Protein AF-A0A6F9ABJ6-F1 (afdb_monomer)

Radius of gyration: 53.04 Å; Cα contacts (8 Å, |Δi|>4): 14; chains: 1; bounding box: 105×56×130 Å

Structure (mmCIF, N/CA/C/O backbone):
data_AF-A0A6F9ABJ6-F1
#
_entry.id   AF-A0A6F9ABJ6-F1
#
loop_
_atom_site.group_PDB
_atom_site.id
_atom_site.type_symbol
_atom_site.label_atom_id
_atom_site.label_alt_id
_atom_site.label_comp_id
_atom_site.label_asym_id
_atom_site.label_entity_id
_atom_site.label_seq_id
_atom_site.pdbx_PDB_ins_code
_atom_site.Cartn_x
_atom_site.Cartn_y
_atom_site.Cartn_z
_atom_site.occupancy
_atom_site.B_iso_or_equiv
_atom_site.auth_seq_id
_atom_site.auth_comp_id
_atom_site.auth_asym_id
_atom_site.auth_atom_id
_atom_site.pdbx_PDB_model_num
ATOM 1 N N . MET A 1 1 ? 21.081 29.214 4.033 1.00 48.28 1 MET A N 1
ATOM 2 C CA . MET A 1 1 ? 20.521 30.556 4.307 1.00 48.28 1 MET A CA 1
ATOM 3 C C . MET A 1 1 ? 19.654 30.983 3.132 1.00 48.28 1 MET A C 1
ATOM 5 O O . MET A 1 1 ? 20.203 31.406 2.130 1.00 48.28 1 MET A O 1
ATOM 9 N N . THR A 1 2 ? 18.330 30.892 3.250 1.00 43.16 2 THR A N 1
ATOM 10 C CA . THR A 1 2 ? 17.363 31.623 2.410 1.00 43.16 2 THR A CA 1
ATOM 11 C C . THR A 1 2 ? 16.066 31.788 3.203 1.00 43.16 2 THR A C 1
ATOM 13 O O . THR A 1 2 ? 15.708 30.953 4.028 1.00 43.16 2 THR A O 1
ATOM 16 N N . LYS A 1 3 ? 15.473 32.970 3.045 1.00 42.25 3 LYS A N 1
ATOM 17 C CA . LYS A 1 3 ? 14.572 33.666 3.970 1.00 42.25 3 LYS A CA 1
ATOM 18 C C . LYS A 1 3 ? 13.120 33.184 3.866 1.00 42.25 3 LYS A C 1
ATOM 20 O O . LYS A 1 3 ? 12.685 32.739 2.810 1.00 42.25 3 LYS A O 1
ATOM 25 N N . GLY A 1 4 ? 12.380 33.339 4.964 1.00 42.44 4 GLY A N 1
ATOM 26 C CA . GLY A 1 4 ? 10.973 32.966 5.078 1.00 42.44 4 GLY A CA 1
ATOM 27 C C . GLY A 1 4 ? 9.976 33.923 4.428 1.00 42.44 4 GLY A C 1
ATOM 28 O O . GLY A 1 4 ? 10.340 34.971 3.901 1.00 42.44 4 GLY A O 1
ATOM 29 N N . LYS A 1 5 ? 8.698 33.551 4.542 1.00 46.75 5 LYS A N 1
ATOM 30 C CA . LYS A 1 5 ? 7.509 34.396 4.374 1.00 46.75 5 LYS A CA 1
ATOM 31 C C . LYS A 1 5 ? 6.380 33.791 5.211 1.00 46.75 5 LYS A C 1
ATOM 33 O O . LYS A 1 5 ? 5.958 32.668 4.962 1.00 46.75 5 LYS A O 1
ATOM 38 N N . GLY A 1 6 ? 5.929 34.530 6.220 1.00 41.34 6 GLY A N 1
ATOM 39 C CA . GLY A 1 6 ? 4.683 34.251 6.925 1.00 41.34 6 GLY A CA 1
ATOM 40 C C . GLY A 1 6 ? 3.493 34.886 6.210 1.00 41.34 6 GLY A C 1
ATOM 41 O O . GLY A 1 6 ? 3.661 35.877 5.503 1.00 41.34 6 GLY A O 1
ATOM 42 N N . THR A 1 7 ? 2.292 34.365 6.470 1.00 42.31 7 THR A N 1
ATOM 43 C CA . THR A 1 7 ? 1.046 35.111 6.254 1.00 42.31 7 THR A CA 1
ATOM 44 C C . THR A 1 7 ? 0.040 34.782 7.359 1.00 42.31 7 THR A C 1
ATOM 46 O O . THR A 1 7 ? -0.374 33.642 7.533 1.00 42.31 7 THR A O 1
ATOM 49 N N . LYS A 1 8 ? -0.302 35.822 8.127 1.00 46.59 8 LYS A N 1
ATOM 50 C CA . LYS A 1 8 ? -1.406 35.949 9.095 1.00 46.59 8 LYS A CA 1
ATOM 51 C C . LYS A 1 8 ? -2.658 36.474 8.373 1.00 46.59 8 LYS A C 1
ATOM 53 O O . LYS A 1 8 ? -2.487 37.199 7.393 1.00 46.59 8 LYS A O 1
ATOM 58 N N . ARG A 1 9 ? -3.834 36.282 9.007 1.00 43.41 9 ARG A N 1
ATOM 59 C CA . ARG A 1 9 ? -5.151 37.001 8.926 1.00 43.41 9 ARG A CA 1
ATOM 60 C C . ARG A 1 9 ? -6.285 36.013 8.595 1.00 43.41 9 ARG A C 1
ATOM 62 O O . ARG A 1 9 ? -6.055 35.140 7.779 1.00 43.41 9 ARG A O 1
ATOM 69 N N . ARG A 1 10 ? -7.524 36.073 9.104 1.00 40.72 10 ARG A N 1
ATOM 70 C CA . ARG A 1 10 ? -8.342 36.903 10.033 1.00 40.72 10 ARG A CA 1
ATOM 71 C C . ARG A 1 10 ? -9.636 36.058 10.224 1.00 40.72 10 ARG A C 1
ATOM 73 O O . ARG A 1 10 ? -10.028 35.399 9.276 1.00 40.72 10 ARG A O 1
ATOM 80 N N . GLY A 1 11 ? -10.238 35.887 11.401 1.00 34.72 11 GLY A N 1
ATOM 81 C CA . GLY A 1 11 ? -11.099 36.856 12.087 1.00 34.72 11 GLY A CA 1
ATOM 82 C C . GLY A 1 11 ? -12.584 36.650 11.728 1.00 34.72 11 GLY A C 1
ATOM 83 O O . GLY A 1 11 ? -12.980 37.028 10.634 1.00 34.72 11 GLY A O 1
ATOM 84 N N . ALA A 1 12 ? -13.391 36.119 12.653 1.00 36.66 12 ALA A N 1
ATOM 85 C CA . ALA A 1 12 ? -14.850 36.272 12.661 1.00 36.66 12 ALA A CA 1
ATOM 86 C C . ALA A 1 12 ? -15.352 36.302 14.118 1.00 36.66 12 ALA A C 1
ATOM 88 O O . ALA A 1 12 ? -15.210 35.332 14.858 1.00 36.66 12 ALA A O 1
ATOM 89 N N . LYS A 1 13 ? -15.881 37.462 14.513 1.00 39.19 13 LYS A N 1
ATOM 90 C CA . LYS A 1 13 ? -16.613 37.752 15.750 1.00 39.19 13 LYS A CA 1
ATOM 91 C C . LYS A 1 13 ? -17.835 38.576 15.341 1.00 39.19 13 LYS A C 1
ATOM 93 O O . LYS A 1 13 ? -17.649 39.527 14.587 1.00 39.19 13 LYS A O 1
ATOM 98 N N . GLN A 1 14 ? -19.011 38.205 15.842 1.00 40.19 14 GLN A N 1
ATOM 99 C CA . GLN A 1 14 ? -20.201 39.028 16.138 1.00 40.19 14 GLN A CA 1
ATOM 100 C C . GLN A 1 14 ? -21.232 38.047 16.735 1.00 40.19 14 GLN A C 1
ATOM 102 O O . GLN A 1 14 ? -21.515 37.029 16.115 1.00 40.19 14 GLN A O 1
ATOM 107 N N . ASP A 1 15 ? -21.545 38.081 18.030 1.00 36.81 15 ASP A N 1
ATOM 108 C CA . ASP A 1 15 ? -22.294 39.067 18.833 1.00 36.81 15 ASP A CA 1
ATOM 109 C C . ASP A 1 15 ? -23.815 39.052 18.577 1.00 36.81 15 ASP A C 1
ATOM 111 O O . ASP A 1 15 ? -24.279 39.342 17.477 1.00 36.81 15 ASP A O 1
ATOM 115 N N . ASN A 1 16 ? -24.537 38.865 19.693 1.00 33.66 16 ASN A N 1
ATOM 116 C CA . ASN A 1 16 ? -25.771 39.547 20.104 1.00 33.66 16 ASN A CA 1
ATOM 117 C C . ASN A 1 16 ? -27.085 38.737 20.099 1.00 33.66 16 ASN A C 1
ATOM 119 O O . ASN A 1 16 ? -27.668 38.489 19.050 1.00 33.66 16 ASN A O 1
ATOM 123 N N . LEU A 1 17 ? -27.611 38.462 21.299 1.00 40.66 17 LEU A N 1
ATOM 124 C CA . LEU A 1 17 ? -29.046 38.447 21.606 1.00 40.66 17 LEU A CA 1
ATOM 125 C C . LEU A 1 17 ? -29.234 38.868 23.075 1.00 40.66 17 LEU A C 1
ATOM 127 O O . LEU A 1 17 ? -28.560 38.365 23.972 1.00 40.66 17 LEU A O 1
ATOM 131 N N . LYS A 1 18 ? -30.103 39.866 23.250 1.00 41.06 18 LYS A N 1
ATOM 132 C CA . LYS A 1 18 ? -30.365 40.676 24.444 1.00 41.06 18 LYS A CA 1
ATOM 133 C C . LYS A 1 18 ? -31.275 39.969 25.459 1.00 41.06 18 LYS A C 1
ATOM 135 O O . LYS A 1 18 ? -32.302 39.421 25.080 1.00 41.06 18 LYS A O 1
ATOM 140 N N . GLU A 1 19 ? -30.863 40.014 26.723 1.00 38.22 19 GLU A N 1
ATOM 141 C CA . GLU A 1 19 ? -31.519 40.678 27.868 1.00 38.22 19 GLU A CA 1
ATOM 142 C C . GLU A 1 19 ? -33.016 41.047 27.751 1.00 38.22 19 GLU A C 1
ATOM 144 O O . GLU A 1 19 ? -33.381 41.833 26.877 1.00 38.22 19 GLU A O 1
ATOM 149 N N . THR A 1 20 ? -33.831 40.582 28.711 1.00 35.94 20 THR A N 1
ATOM 150 C CA . THR A 1 20 ? -34.830 41.419 29.410 1.00 35.94 20 THR A CA 1
ATOM 151 C C . THR A 1 20 ? -35.078 40.911 30.831 1.00 35.94 20 THR A C 1
ATOM 153 O O . THR A 1 20 ? -35.375 39.733 31.042 1.00 35.94 20 THR A O 1
ATOM 156 N N . ASP A 1 21 ? -34.981 41.861 31.753 1.00 37.19 21 ASP A N 1
ATOM 157 C CA . ASP A 1 21 ? -35.271 41.855 33.184 1.00 37.19 21 ASP A CA 1
ATOM 158 C C . ASP A 1 21 ? -36.728 41.529 33.556 1.00 37.19 21 ASP A C 1
ATOM 160 O O . ASP A 1 21 ? -37.644 41.759 32.764 1.00 37.19 21 ASP A O 1
ATOM 164 N N . ASN A 1 22 ? -36.946 41.090 34.804 1.00 37.94 22 ASN A N 1
ATOM 165 C CA . ASN A 1 22 ? -37.825 41.791 35.758 1.00 37.94 22 ASN A CA 1
ATOM 166 C C . ASN A 1 22 ? -37.947 41.032 37.095 1.00 37.94 22 ASN A C 1
ATOM 168 O O . ASN A 1 22 ? -38.688 40.057 37.202 1.00 37.94 22 ASN A O 1
ATOM 172 N N . GLU A 1 23 ? -37.301 41.554 38.139 1.00 41.72 23 GLU A N 1
ATOM 173 C CA . GLU A 1 23 ? -37.945 41.661 39.457 1.00 41.72 23 GLU A CA 1
ATOM 174 C C . GLU A 1 23 ? -38.590 43.056 39.566 1.00 41.72 23 GLU A C 1
ATOM 176 O O . GLU A 1 23 ? -38.178 43.972 38.849 1.00 41.72 23 GLU A O 1
ATOM 181 N N . PRO A 1 24 ? -39.572 43.263 40.463 1.00 50.28 24 PRO A N 1
ATOM 182 C CA . PRO A 1 24 ? -39.169 43.944 41.696 1.00 50.28 24 PRO A CA 1
ATOM 183 C C . PRO A 1 24 ? -39.931 43.533 42.970 1.00 50.28 24 PRO A C 1
ATOM 185 O O . PRO A 1 24 ? -41.120 43.220 42.974 1.00 50.28 24 PRO A O 1
ATOM 188 N N . ILE A 1 25 ? -39.211 43.661 44.083 1.00 43.44 25 ILE A N 1
ATOM 189 C CA . ILE A 1 25 ? -39.692 43.750 45.467 1.00 43.44 25 ILE A CA 1
ATOM 190 C C . ILE A 1 25 ? -40.556 45.013 45.655 1.00 43.44 25 ILE A C 1
ATOM 192 O O . ILE A 1 25 ? -40.168 46.091 45.201 1.00 43.44 25 ILE A O 1
ATOM 196 N N . SER A 1 26 ? -41.661 44.937 46.414 1.00 36.06 26 SER A N 1
ATOM 197 C CA . SER A 1 26 ? -42.238 46.127 47.060 1.00 36.06 26 SER A CA 1
ATOM 198 C C . SER A 1 26 ? -43.015 45.830 48.353 1.00 36.06 26 SER A C 1
ATOM 200 O O . SER A 1 26 ? -43.793 44.888 48.459 1.00 36.06 26 SER A O 1
ATOM 202 N N . THR A 1 27 ? -42.719 46.697 49.316 1.00 38.31 27 THR A N 1
ATOM 203 C CA . THR A 1 27 ? -43.150 46.943 50.700 1.00 38.31 27 THR A CA 1
ATOM 204 C C . THR A 1 27 ? -44.649 46.867 51.053 1.00 38.31 27 THR A C 1
ATOM 206 O O . THR A 1 27 ? -45.504 47.317 50.299 1.00 38.31 27 THR A O 1
ATOM 209 N N . SER 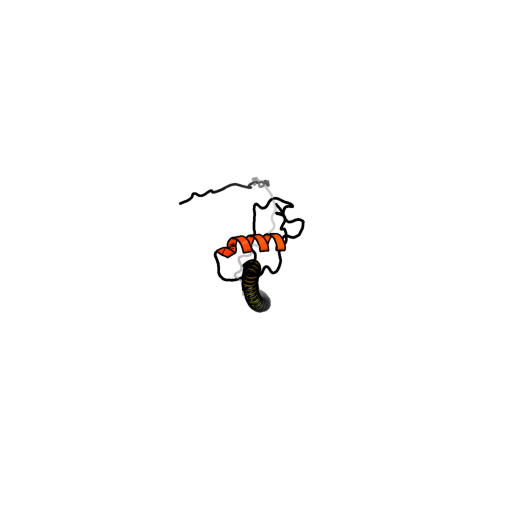A 1 28 ? -44.925 46.418 52.287 1.00 37.97 28 SER A N 1
ATOM 210 C CA . SER A 1 28 ? -46.182 46.504 53.073 1.00 37.97 28 SER A CA 1
ATOM 211 C C . SER A 1 28 ? -46.565 47.940 53.511 1.00 37.97 28 SER A C 1
ATOM 213 O O . SER A 1 28 ? -45.668 48.787 53.547 1.00 37.97 28 SER A O 1
ATOM 215 N N . PRO A 1 29 ? -47.845 48.239 53.880 1.00 42.72 29 PRO A N 1
ATOM 216 C CA . PRO A 1 29 ? -48.261 48.271 55.309 1.00 42.72 29 PRO A CA 1
ATOM 217 C C . PRO A 1 29 ? -49.758 47.953 55.663 1.00 42.72 29 PRO A C 1
ATOM 21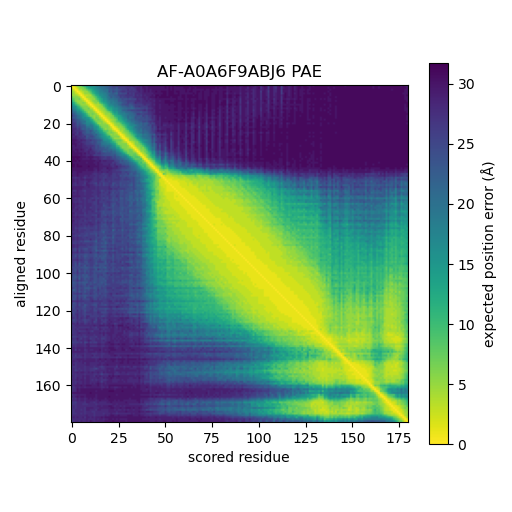9 O O . PRO A 1 29 ? -50.670 48.220 54.892 1.00 42.72 29 PRO A O 1
ATOM 222 N N . THR A 1 30 ? -49.946 47.402 56.878 1.00 32.12 30 THR A N 1
ATOM 223 C CA . THR A 1 30 ? -50.937 47.627 57.984 1.00 32.12 30 THR A CA 1
ATOM 224 C C . THR A 1 30 ? -52.440 47.950 57.753 1.00 32.12 30 THR A C 1
ATOM 226 O O . THR A 1 30 ? -52.740 49.036 57.271 1.00 32.12 30 THR A O 1
ATOM 229 N N . HIS A 1 31 ? -53.378 47.113 58.264 1.00 35.81 31 HIS A N 1
ATOM 230 C CA . HIS A 1 31 ? -54.279 47.335 59.445 1.00 35.81 31 HIS A CA 1
ATOM 231 C C . HIS A 1 31 ? -55.308 46.182 59.655 1.00 35.81 31 HIS A C 1
ATOM 233 O O . HIS A 1 31 ? -55.840 45.685 58.671 1.00 35.81 31 HIS A O 1
ATOM 239 N N . GLU A 1 32 ? -55.511 45.796 60.934 1.00 34.91 32 GLU A N 1
ATOM 240 C CA . GLU A 1 32 ? -56.720 45.318 61.684 1.00 34.91 32 GLU A CA 1
ATOM 241 C C . GLU A 1 32 ? -57.909 44.647 60.937 1.00 34.91 32 GLU A C 1
ATOM 243 O O . GLU A 1 32 ? -58.268 45.052 59.845 1.00 34.91 32 GLU A O 1
ATOM 248 N N . GLU A 1 33 ? -58.669 43.662 61.442 1.00 34.62 33 GLU A N 1
ATOM 249 C CA . GLU A 1 33 ? -59.014 43.202 62.799 1.00 34.62 33 GLU A CA 1
ATOM 250 C C . GLU A 1 33 ? -59.815 41.867 62.699 1.00 34.62 33 GLU A C 1
ATOM 252 O O . GLU A 1 33 ? -60.428 41.600 61.667 1.00 34.62 33 GLU A O 1
ATOM 257 N N . LEU A 1 34 ? -59.896 41.127 63.818 1.00 38.47 34 LEU A N 1
ATOM 258 C CA . LEU A 1 34 ? -60.954 40.175 64.240 1.00 38.47 34 LEU A CA 1
ATOM 259 C C . LEU A 1 34 ? -61.153 38.849 63.470 1.00 38.47 34 LEU A C 1
ATOM 261 O O . LEU A 1 34 ? -61.789 38.794 62.424 1.00 38.47 34 LEU A O 1
ATOM 265 N N . ALA A 1 35 ? -60.792 37.725 64.097 1.00 37.16 35 ALA A N 1
ATOM 266 C CA . ALA A 1 35 ? -61.692 36.994 65.006 1.00 37.16 35 ALA A CA 1
ATOM 267 C C . ALA A 1 35 ? -61.082 35.636 65.405 1.00 37.16 35 ALA A C 1
ATOM 269 O O . ALA A 1 35 ? -60.460 34.945 64.603 1.00 37.16 35 ALA A O 1
ATOM 270 N N . GLU A 1 36 ? -61.268 35.300 66.676 1.00 42.12 36 GLU A N 1
ATOM 271 C CA . GLU A 1 36 ? -60.872 34.065 67.348 1.00 42.12 36 GLU A CA 1
ATOM 272 C C . GLU A 1 36 ? -61.501 32.811 66.717 1.00 42.12 36 GLU A C 1
ATOM 274 O O . GLU A 1 36 ? -62.685 32.825 66.393 1.00 42.12 36 GLU A O 1
ATOM 279 N N . ASP A 1 37 ? -60.756 31.702 66.658 1.00 35.16 37 ASP A N 1
ATOM 280 C CA . ASP A 1 37 ? -61.254 30.435 67.207 1.00 35.16 37 ASP A CA 1
ATOM 281 C C . ASP A 1 37 ? -60.087 29.508 67.584 1.00 35.16 37 ASP A C 1
ATOM 283 O O . ASP A 1 37 ? -58.984 29.566 67.039 1.00 35.16 37 ASP A O 1
ATOM 287 N N . ALA A 1 38 ? -60.351 28.725 68.614 1.00 36.38 38 ALA A N 1
ATOM 288 C CA . ALA A 1 38 ? -59.445 28.073 69.530 1.00 36.38 38 ALA A CA 1
ATOM 289 C C . ALA A 1 38 ? -58.817 26.758 69.029 1.00 36.38 38 ALA A C 1
ATOM 291 O O . ALA A 1 38 ? -59.283 26.141 68.078 1.00 36.38 38 ALA A O 1
ATOM 292 N N . SER A 1 39 ? -57.847 26.277 69.825 1.00 39.88 39 SER A N 1
ATOM 293 C CA . SER A 1 39 ? -57.402 24.872 69.942 1.00 39.88 39 SER A CA 1
ATOM 294 C C . SER A 1 39 ? -56.700 24.274 68.713 1.00 39.88 39 SER A C 1
ATOM 296 O O . SER A 1 39 ? -57.278 24.124 67.653 1.00 39.88 39 SER A O 1
ATOM 298 N N . SER A 1 40 ? -55.460 23.801 68.751 1.00 42.72 40 SER A N 1
ATOM 299 C CA . SER A 1 40 ? -54.621 23.376 69.862 1.00 42.72 40 SER A CA 1
ATOM 300 C C . SER A 1 40 ? -53.171 23.503 69.421 1.00 42.72 40 SER A C 1
ATOM 302 O O . SER A 1 40 ? -52.782 23.076 68.337 1.00 42.72 40 SER A O 1
ATOM 304 N N . GLN A 1 41 ? -52.368 24.078 70.300 1.00 44.16 41 GLN A N 1
ATOM 305 C CA . GLN A 1 41 ? -50.921 24.068 70.225 1.00 44.16 41 GLN A CA 1
ATOM 306 C C . GLN A 1 41 ? -50.459 22.648 70.590 1.00 44.16 41 GLN A C 1
ATOM 308 O O . GLN A 1 41 ? -50.305 22.328 71.768 1.00 44.16 41 GLN A O 1
ATOM 313 N N . GLU A 1 42 ? -50.311 21.767 69.596 1.00 47.06 42 GLU A N 1
ATOM 314 C CA . GLU A 1 42 ? -49.624 20.491 69.804 1.00 47.06 42 GLU A CA 1
ATOM 315 C C . GLU A 1 42 ? -48.137 20.771 70.044 1.00 47.06 42 GLU A C 1
ATOM 317 O O . GLU A 1 42 ? -47.434 21.369 69.226 1.00 47.06 42 GLU A O 1
ATOM 322 N N . LEU A 1 43 ? -47.687 20.366 71.232 1.00 50.38 43 LEU A N 1
ATOM 323 C CA . LEU A 1 43 ? -46.286 20.239 71.603 1.00 50.38 43 LEU A CA 1
ATOM 324 C C . LEU A 1 43 ? -45.517 19.456 70.521 1.00 50.38 43 LEU A C 1
ATOM 326 O O . LEU A 1 43 ? -46.108 18.599 69.866 1.00 50.38 43 LEU A O 1
ATOM 330 N N . PRO A 1 44 ? -44.192 19.644 70.386 1.00 49.97 44 PRO A N 1
ATOM 331 C CA . PRO A 1 44 ? -43.373 18.705 69.635 1.00 49.97 44 PRO A CA 1
ATOM 332 C C . PRO A 1 44 ? -43.430 17.351 70.355 1.00 49.97 44 PRO A C 1
ATOM 334 O O . PRO A 1 44 ? -42.705 17.117 71.320 1.00 49.97 44 PRO A O 1
ATOM 337 N N . THR A 1 45 ? -44.348 16.480 69.933 1.00 60.06 45 THR A N 1
ATOM 338 C CA . THR A 1 45 ? -44.410 15.092 70.382 1.00 60.06 45 THR A CA 1
ATOM 339 C C . THR A 1 45 ? -43.089 14.443 70.019 1.00 60.06 45 THR A C 1
ATOM 341 O O . THR A 1 45 ? -42.703 14.415 68.848 1.00 60.06 45 THR A O 1
ATOM 344 N N . GLU A 1 46 ? -42.379 13.953 71.033 1.00 65.88 46 GLU A N 1
ATOM 345 C CA . GLU A 1 46 ? -41.224 13.087 70.836 1.00 65.88 46 GLU A CA 1
ATOM 346 C C . GLU A 1 46 ? -41.585 11.986 69.829 1.00 65.88 46 GLU A C 1
ATOM 348 O O . GLU A 1 46 ? -42.715 11.482 69.862 1.00 65.88 46 GLU A O 1
ATOM 353 N N . PRO A 1 47 ? -40.667 11.635 68.909 1.00 69.81 47 PRO A N 1
ATOM 354 C CA . PRO A 1 47 ? -40.957 10.695 67.838 1.00 69.81 47 PRO A CA 1
ATOM 355 C C . PRO A 1 47 ? -41.503 9.406 68.438 1.00 69.81 47 PRO A C 1
ATOM 357 O O . PRO A 1 47 ? -40.829 8.728 69.219 1.00 69.81 47 PRO A O 1
ATOM 360 N N . THR A 1 48 ? -42.743 9.075 68.086 1.00 80.19 48 THR A N 1
ATOM 361 C CA . THR A 1 48 ? -43.360 7.867 68.608 1.00 80.19 48 THR A CA 1
ATOM 362 C C . THR A 1 48 ? -42.640 6.654 68.005 1.00 80.19 48 THR A C 1
ATOM 364 O O . THR A 1 48 ? -42.146 6.709 66.873 1.00 80.19 48 THR A O 1
ATOM 367 N N . PRO A 1 49 ? -42.570 5.511 68.706 1.00 82.81 49 PRO A N 1
ATOM 368 C CA . PRO A 1 49 ? -41.961 4.296 68.157 1.00 82.81 49 PRO A CA 1
ATOM 369 C C . PRO A 1 49 ? -42.598 3.843 66.825 1.00 82.81 49 PRO A C 1
ATOM 371 O O . PRO A 1 49 ? -41.945 3.175 66.023 1.00 82.81 49 PRO A O 1
ATOM 374 N N . SER A 1 50 ? -43.843 4.253 66.552 1.00 85.44 50 SER A N 1
ATOM 375 C CA . SER A 1 50 ? -44.522 4.068 65.263 1.00 85.44 50 SER A CA 1
ATOM 376 C C . SER A 1 50 ? -43.880 4.878 64.128 1.00 85.44 50 SER A C 1
ATOM 378 O O . SER A 1 50 ? -43.664 4.343 63.039 1.00 85.44 50 SER A O 1
ATOM 380 N N . ASP A 1 51 ? -43.509 6.137 64.377 1.00 87.62 51 ASP A N 1
ATOM 381 C CA . ASP A 1 51 ? -42.865 7.007 63.382 1.00 87.62 51 ASP A CA 1
ATOM 382 C C . ASP A 1 51 ? -41.468 6.502 63.008 1.00 87.62 51 ASP A C 1
ATOM 384 O O . ASP A 1 51 ? -41.076 6.527 61.838 1.00 87.62 51 ASP A O 1
ATOM 388 N N . LEU A 1 52 ? -40.738 5.952 63.985 1.00 88.75 52 LEU A N 1
ATOM 389 C CA . LEU A 1 52 ? -39.459 5.274 63.755 1.00 88.75 52 LEU A CA 1
ATOM 390 C C . LEU A 1 52 ? -39.618 4.051 62.842 1.00 88.75 52 LEU A C 1
ATOM 392 O O . LEU A 1 52 ? -38.861 3.900 61.882 1.00 88.75 52 LEU A O 1
ATOM 396 N N . LEU A 1 53 ? -40.620 3.200 63.082 1.00 90.25 53 LEU A N 1
ATOM 397 C CA . LEU A 1 53 ? -40.910 2.052 62.214 1.00 90.25 53 LEU A CA 1
ATOM 398 C C . LEU A 1 53 ? -41.332 2.488 60.803 1.00 90.25 53 LEU A C 1
ATOM 400 O O . LEU A 1 53 ? -40.908 1.882 59.816 1.00 90.25 53 LEU A O 1
ATOM 404 N N . ALA A 1 54 ? -42.125 3.554 60.678 1.00 91.00 54 ALA A N 1
ATOM 405 C CA . ALA A 1 54 ? -42.507 4.117 59.385 1.00 91.00 54 ALA A CA 1
ATOM 406 C C . ALA A 1 54 ? -41.290 4.660 58.613 1.00 91.00 54 ALA A C 1
ATOM 408 O O . ALA A 1 54 ? -41.150 4.397 57.413 1.00 91.00 54 ALA A O 1
ATOM 409 N N . ALA A 1 55 ? -40.373 5.352 59.295 1.00 92.81 55 ALA A N 1
ATOM 410 C CA . ALA A 1 55 ? -39.128 5.846 58.713 1.00 92.81 55 ALA A CA 1
ATOM 411 C C . ALA A 1 55 ? -38.203 4.702 58.266 1.00 92.81 55 ALA A C 1
ATOM 413 O O . ALA A 1 55 ? -37.673 4.752 57.154 1.00 92.81 55 ALA A O 1
ATOM 414 N N . ILE A 1 56 ? -38.066 3.643 59.074 1.00 93.62 56 ILE A N 1
ATOM 415 C CA . ILE A 1 56 ? -37.298 2.436 58.723 1.00 93.62 56 ILE A CA 1
ATOM 416 C C . ILE A 1 56 ? -37.891 1.765 57.480 1.00 93.62 56 ILE A C 1
ATOM 418 O O . ILE A 1 56 ? -37.166 1.479 56.528 1.00 93.62 56 ILE A O 1
ATOM 422 N N . ASN A 1 57 ? -39.212 1.579 57.436 1.00 94.25 57 ASN A N 1
ATOM 423 C CA . ASN A 1 57 ? -39.891 0.990 56.280 1.00 94.25 57 ASN A CA 1
ATOM 424 C C . ASN A 1 57 ? -39.743 1.855 55.016 1.00 94.25 57 ASN A C 1
ATOM 426 O O . ASN A 1 57 ? -39.555 1.332 53.918 1.00 94.25 57 ASN A O 1
ATOM 430 N N . SER A 1 58 ? -39.803 3.181 55.159 1.00 95.25 58 SER A N 1
ATOM 431 C CA . SER A 1 58 ? -39.575 4.133 54.064 1.00 95.25 58 SER A CA 1
ATOM 432 C C . SER A 1 58 ? -38.140 4.062 53.541 1.00 95.25 58 SER A C 1
ATOM 434 O O . SER A 1 58 ? -37.922 4.026 52.328 1.00 95.25 58 SER A O 1
ATOM 436 N N . LEU A 1 59 ? -37.156 3.989 54.441 1.00 95.38 59 LEU A N 1
ATOM 437 C CA . LEU A 1 59 ? -35.751 3.841 54.078 1.00 95.38 59 LEU A CA 1
ATOM 438 C C . LEU A 1 59 ? -35.489 2.501 53.387 1.00 95.38 59 LEU A C 1
ATOM 440 O O . LEU A 1 59 ? -34.850 2.499 52.339 1.00 95.38 59 LEU A O 1
ATOM 444 N N . SER A 1 60 ? -36.027 1.397 53.915 1.00 96.56 60 SER A N 1
ATOM 445 C CA . SER A 1 60 ? -35.913 0.070 53.297 1.00 96.56 60 SER A CA 1
ATOM 446 C C . SER A 1 60 ? -36.444 0.092 51.867 1.00 96.56 60 SER A C 1
ATOM 448 O O . SER A 1 60 ? -35.716 -0.246 50.940 1.00 96.56 60 SER A O 1
ATOM 450 N N . LYS A 1 61 ? -37.656 0.627 51.658 1.00 96.31 61 LYS A N 1
ATOM 451 C CA . LYS A 1 61 ? -38.232 0.776 50.314 1.00 96.31 61 LYS A CA 1
ATOM 452 C C . LYS A 1 61 ? -37.353 1.626 49.398 1.00 96.31 61 LYS A C 1
ATOM 454 O O . LYS A 1 61 ? -37.153 1.269 48.245 1.00 96.31 61 LYS A O 1
ATOM 459 N N . LYS A 1 62 ? -36.817 2.753 49.880 1.00 96.94 62 LYS A N 1
ATOM 460 C CA . LYS A 1 62 ? -35.910 3.601 49.085 1.00 96.94 62 LYS A CA 1
ATOM 461 C C . LYS A 1 62 ? -34.624 2.863 48.711 1.00 96.94 62 LYS A C 1
ATOM 463 O O . LYS A 1 62 ? -34.165 3.020 47.581 1.00 96.94 62 LYS A O 1
ATOM 468 N N . LEU A 1 63 ? -34.053 2.085 49.631 1.00 97.00 63 LEU A N 1
ATOM 469 C CA . LEU A 1 63 ? -32.866 1.272 49.372 1.00 97.00 63 LEU A CA 1
ATOM 470 C C . LEU A 1 63 ? -33.154 0.194 48.329 1.00 97.00 63 LEU A C 1
ATOM 472 O O . LEU A 1 63 ? -32.393 0.094 47.372 1.00 97.00 63 LEU A O 1
ATOM 476 N N . ASP A 1 64 ? -34.269 -0.524 48.444 1.00 97.00 64 ASP A N 1
ATOM 477 C CA . ASP A 1 64 ? -34.669 -1.548 47.473 1.00 97.00 64 ASP A CA 1
ATOM 478 C C . ASP A 1 64 ? -34.824 -0.956 46.067 1.00 97.00 64 ASP A C 1
ATOM 480 O O . ASP A 1 64 ? -34.278 -1.487 45.097 1.00 97.00 64 ASP A O 1
ATOM 484 N N . THR A 1 65 ? -35.489 0.199 45.949 1.00 97.25 65 THR A N 1
ATOM 485 C CA . THR A 1 65 ? -35.639 0.893 44.662 1.00 97.25 65 THR A CA 1
ATOM 486 C C . THR A 1 65 ? -34.286 1.322 44.097 1.00 97.25 65 THR A C 1
ATOM 488 O O . THR A 1 65 ? -33.999 1.081 42.926 1.00 97.25 65 THR A O 1
ATOM 491 N N . ARG A 1 66 ? -33.409 1.913 44.923 1.00 97.06 66 ARG A N 1
ATOM 492 C CA . ARG A 1 66 ? -32.068 2.332 44.485 1.00 97.06 66 ARG A CA 1
ATOM 493 C C . ARG A 1 66 ? -31.196 1.144 44.082 1.00 97.06 66 ARG A C 1
ATOM 495 O O . ARG A 1 66 ? -30.481 1.245 43.090 1.00 97.06 66 ARG A O 1
ATOM 502 N N . LEU A 1 67 ? -31.262 0.027 44.803 1.00 97.81 67 LEU A N 1
ATOM 503 C CA . LEU A 1 67 ? -30.545 -1.202 44.458 1.00 97.81 67 LEU A CA 1
ATOM 504 C C . LEU A 1 67 ? -31.058 -1.799 43.144 1.00 97.81 67 LEU A C 1
ATOM 506 O O . LEU A 1 67 ? -30.251 -2.240 42.321 1.00 97.81 67 LEU A O 1
ATOM 510 N N . ALA A 1 68 ? -32.371 -1.763 42.908 1.00 96.88 68 ALA A N 1
ATOM 511 C CA . ALA A 1 68 ? -32.957 -2.183 41.640 1.00 96.88 68 ALA A CA 1
ATOM 512 C C . ALA A 1 68 ? -32.494 -1.291 40.476 1.00 96.88 68 ALA A C 1
ATOM 514 O O . ALA A 1 68 ? -32.114 -1.803 39.421 1.00 96.88 68 ALA A O 1
ATOM 515 N N . ASP A 1 69 ? -32.464 0.029 40.667 1.00 97.50 69 ASP A N 1
ATOM 516 C CA . ASP A 1 69 ? -31.997 0.981 39.653 1.00 97.50 69 ASP A CA 1
ATOM 517 C C . ASP A 1 69 ? -30.501 0.816 39.351 1.00 97.50 69 ASP A C 1
ATOM 519 O O . ASP A 1 69 ? -30.100 0.800 38.185 1.00 97.50 69 ASP A O 1
ATOM 523 N N . ILE A 1 70 ? -29.673 0.622 40.383 1.00 97.69 70 ILE A N 1
ATOM 524 C CA . ILE A 1 70 ? -28.242 0.330 40.223 1.00 97.69 70 ILE A CA 1
ATOM 525 C C . ILE A 1 70 ? -28.053 -0.985 39.465 1.00 97.69 70 ILE A C 1
ATOM 527 O O . ILE A 1 70 ? -27.266 -1.033 38.523 1.00 97.69 70 ILE A O 1
ATOM 531 N N . SER A 1 71 ? -28.801 -2.031 39.818 1.00 97.62 71 SER A N 1
ATOM 532 C CA . SER A 1 71 ? -28.713 -3.332 39.143 1.00 97.62 71 SER A CA 1
ATOM 533 C C . SER A 1 71 ? -29.065 -3.225 37.657 1.00 97.62 71 SER A C 1
ATOM 535 O O . SER A 1 71 ? -28.368 -3.792 36.816 1.00 97.62 71 SER A O 1
ATOM 537 N N . LYS A 1 72 ? -30.091 -2.436 37.310 1.00 97.75 72 LYS A N 1
ATOM 538 C CA . LYS A 1 72 ? -30.434 -2.139 35.911 1.00 97.75 72 LYS A CA 1
ATOM 539 C C . LYS A 1 72 ? -29.313 -1.385 35.198 1.00 97.75 72 LYS A C 1
ATOM 541 O O . LYS A 1 72 ? -28.937 -1.776 34.099 1.00 97.75 72 LYS A O 1
ATOM 546 N N . SER A 1 73 ? -28.763 -0.344 35.825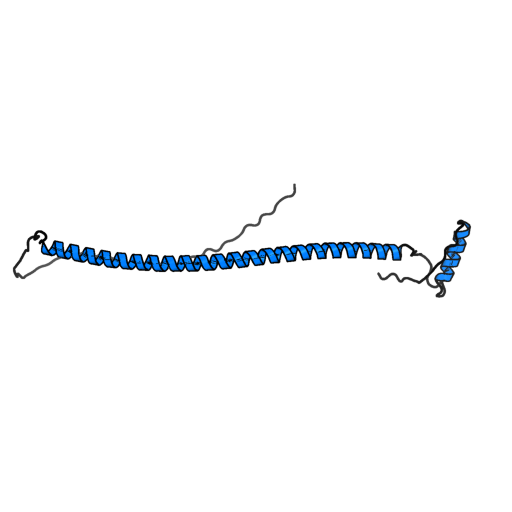 1.00 98.12 73 SER A N 1
ATOM 547 C CA . SER A 1 73 ? -27.660 0.453 35.267 1.00 98.12 73 SER A CA 1
ATOM 548 C C . SER A 1 73 ? -26.395 -0.383 35.034 1.00 98.12 73 SER A C 1
ATOM 550 O O . SER A 1 73 ? -25.728 -0.258 34.010 1.00 98.12 73 SER A O 1
ATOM 552 N N . ILE A 1 74 ? -26.084 -1.307 35.946 1.00 98.12 74 ILE A N 1
ATOM 553 C CA . ILE A 1 74 ? -24.985 -2.264 35.767 1.00 98.12 74 ILE A CA 1
ATOM 554 C C . ILE A 1 74 ? -25.271 -3.195 34.585 1.00 98.12 74 ILE A C 1
ATOM 556 O O . ILE A 1 74 ? -24.369 -3.461 33.788 1.00 98.12 74 ILE A O 1
ATOM 560 N N . GLY A 1 75 ? -26.512 -3.669 34.437 1.00 98.19 75 GLY A N 1
ATOM 561 C CA . GLY A 1 75 ? -26.927 -4.490 33.299 1.00 98.19 75 GLY A CA 1
ATOM 562 C C . GLY A 1 75 ? -26.709 -3.779 31.963 1.00 98.19 75 GLY A C 1
ATOM 563 O O . GLY A 1 75 ? -26.014 -4.302 31.091 1.00 98.19 75 GLY A O 1
ATOM 564 N N . THR A 1 76 ? -27.203 -2.546 31.835 1.00 98.06 76 THR A N 1
ATOM 565 C CA . THR A 1 76 ? -27.039 -1.748 30.609 1.00 98.06 76 THR A CA 1
ATOM 566 C C . THR A 1 76 ? -25.573 -1.410 30.332 1.00 98.06 76 THR A C 1
ATOM 568 O O . THR A 1 76 ? -25.118 -1.484 29.187 1.00 98.06 76 THR A O 1
ATOM 571 N N . LEU A 1 77 ? -24.785 -1.095 31.365 1.00 98.12 77 LEU A N 1
ATOM 572 C CA . LEU A 1 77 ? -23.349 -0.861 31.209 1.00 98.12 77 LEU A CA 1
ATOM 573 C C . LEU A 1 77 ? -22.621 -2.129 30.739 1.00 98.12 77 LEU A C 1
ATOM 575 O O . LEU A 1 77 ? -21.751 -2.073 29.875 1.00 98.12 77 LEU A O 1
ATOM 579 N N . THR A 1 78 ? -23.006 -3.294 31.253 1.00 98.19 78 THR A N 1
ATOM 580 C CA . THR A 1 78 ? -22.416 -4.575 30.845 1.00 98.19 78 THR A CA 1
ATOM 581 C C . THR A 1 78 ? -22.720 -4.885 29.378 1.00 98.19 78 THR A C 1
ATOM 583 O O . THR A 1 78 ? -21.833 -5.304 28.630 1.00 98.19 78 THR A O 1
ATOM 586 N N . GLU A 1 79 ? -23.951 -4.633 28.933 1.00 98.25 79 GLU A N 1
ATOM 587 C CA . GLU A 1 79 ? -24.354 -4.801 27.534 1.00 98.25 79 GLU A CA 1
ATOM 588 C C . GLU A 1 79 ? -23.603 -3.848 26.602 1.00 98.25 79 GLU A C 1
ATOM 590 O O . GLU A 1 79 ? -23.062 -4.280 25.582 1.00 98.25 79 GLU A O 1
ATOM 595 N N . THR A 1 80 ? -23.503 -2.568 26.967 1.00 98.12 80 THR A N 1
ATOM 596 C CA . THR A 1 80 ? -22.774 -1.570 26.167 1.00 98.12 80 THR A CA 1
ATOM 597 C C . THR A 1 80 ? -21.282 -1.877 26.089 1.00 98.12 80 THR A C 1
ATOM 599 O O . THR A 1 80 ? -20.699 -1.777 25.007 1.00 98.12 80 THR A O 1
ATOM 602 N N . VAL A 1 81 ? -20.660 -2.332 27.181 1.00 98.31 81 VAL A N 1
ATOM 603 C CA . VAL A 1 81 ? -19.263 -2.793 27.180 1.00 98.31 81 VAL A CA 1
ATOM 604 C C . VAL A 1 81 ? -19.093 -4.002 26.261 1.00 98.31 81 VAL A C 1
ATOM 606 O O . VAL A 1 81 ? -18.165 -4.030 25.452 1.00 98.31 81 VAL A O 1
ATOM 609 N N . LYS A 1 82 ? -20.003 -4.982 26.319 1.00 98.31 82 LYS A N 1
ATOM 610 C CA . LYS A 1 82 ? -19.958 -6.165 25.447 1.00 98.31 82 LYS A CA 1
ATOM 611 C C . LYS A 1 82 ? -20.108 -5.788 23.971 1.00 98.31 82 LYS A C 1
ATOM 613 O O . LYS A 1 82 ? -19.333 -6.265 23.143 1.00 98.31 82 LYS A O 1
ATOM 618 N N . ALA A 1 83 ? -21.057 -4.912 23.649 1.00 98.12 83 ALA A N 1
ATOM 619 C CA . ALA A 1 83 ? -21.274 -4.420 22.292 1.00 98.12 83 ALA A CA 1
ATOM 620 C C . ALA A 1 83 ? -20.059 -3.636 21.773 1.00 98.12 83 ALA A C 1
ATOM 622 O O . ALA A 1 83 ? -19.598 -3.864 20.655 1.00 98.12 83 ALA A O 1
ATOM 623 N N . THR A 1 84 ? -19.494 -2.756 22.603 1.00 97.81 84 THR A N 1
ATOM 624 C CA . THR A 1 84 ? -18.308 -1.963 22.250 1.00 97.81 84 THR A CA 1
ATOM 625 C C . THR A 1 84 ? -17.099 -2.860 22.020 1.00 97.81 84 THR A C 1
ATOM 627 O O . THR A 1 84 ? -16.411 -2.702 21.017 1.00 97.81 84 THR A O 1
ATOM 630 N N . LYS A 1 85 ? -16.879 -3.862 22.880 1.00 98.31 85 LYS A N 1
ATOM 631 C CA . LYS A 1 85 ? -15.817 -4.859 22.696 1.00 98.31 85 LYS A CA 1
ATOM 632 C C . LYS A 1 85 ? -15.965 -5.618 21.374 1.00 98.31 85 LYS A C 1
ATOM 634 O O . LYS A 1 85 ? -14.968 -5.831 20.693 1.00 98.31 85 LYS A O 1
ATOM 639 N N . GLY A 1 86 ? -17.189 -5.999 21.005 1.00 98.38 86 GLY A N 1
ATOM 640 C CA . GLY A 1 86 ? -17.466 -6.647 19.720 1.00 98.38 86 GLY A CA 1
ATOM 641 C C . GLY A 1 86 ? -17.094 -5.761 18.530 1.00 98.38 86 GLY A C 1
ATOM 642 O O . GLY A 1 86 ? -16.360 -6.197 17.650 1.00 98.38 86 GLY A O 1
ATOM 643 N N . ARG A 1 87 ? -17.521 -4.493 18.554 1.00 98.19 87 ARG A N 1
ATOM 644 C CA . ARG A 1 87 ? -17.197 -3.515 17.503 1.00 98.19 87 ARG A CA 1
ATOM 645 C C . ARG A 1 87 ? -15.700 -3.241 17.390 1.00 98.19 87 ARG A C 1
ATOM 647 O O . ARG A 1 87 ? -15.188 -3.159 16.283 1.00 98.19 87 ARG A O 1
ATOM 654 N N . VAL A 1 88 ? -15.001 -3.105 18.518 1.00 98.38 88 VAL A N 1
ATOM 655 C CA . VAL A 1 88 ? -13.540 -2.921 18.528 1.00 98.38 88 VAL A CA 1
ATOM 656 C C . VAL A 1 88 ? -12.857 -4.126 17.891 1.00 98.38 88 VAL A C 1
ATOM 658 O O . VAL A 1 88 ? -12.022 -3.954 17.015 1.00 98.38 88 VAL A O 1
ATOM 661 N N . HIS A 1 89 ? -13.276 -5.341 18.245 1.00 98.25 89 HIS A N 1
ATOM 662 C CA . HIS A 1 89 ? -12.703 -6.549 17.663 1.00 98.25 89 HIS A CA 1
ATOM 663 C C . HIS A 1 89 ? -12.910 -6.645 16.142 1.00 98.25 89 HIS A C 1
ATOM 665 O O . HIS A 1 89 ? -11.998 -7.036 15.419 1.00 98.25 89 HIS A O 1
ATOM 671 N N . GLU A 1 90 ? -14.088 -6.268 15.644 1.00 98.31 90 GLU A N 1
ATOM 672 C CA . GLU A 1 90 ? -14.372 -6.209 14.206 1.00 98.31 90 GLU A CA 1
ATOM 673 C C . GLU A 1 90 ? -13.504 -5.158 13.491 1.00 98.31 90 GLU A C 1
ATOM 675 O O . GLU A 1 90 ? -12.942 -5.422 12.425 1.00 98.31 90 GLU A O 1
ATOM 680 N N . VAL A 1 91 ? -13.336 -3.980 14.100 1.00 98.25 91 VAL A N 1
ATOM 681 C CA . VAL A 1 91 ? -12.445 -2.929 13.586 1.00 98.25 91 VAL A CA 1
ATOM 682 C C . VAL A 1 91 ? -10.993 -3.405 13.556 1.00 98.25 91 VAL A C 1
ATOM 684 O O . VAL A 1 91 ? -10.305 -3.182 12.563 1.00 98.25 91 VAL A O 1
ATOM 687 N N . ASP A 1 92 ? -10.528 -4.113 14.581 1.00 98.12 92 ASP A N 1
ATOM 688 C CA . ASP A 1 92 ? -9.165 -4.649 14.616 1.00 98.12 92 ASP A CA 1
ATOM 689 C C . ASP A 1 92 ? -8.941 -5.684 13.502 1.00 98.12 92 ASP A C 1
ATOM 691 O O . ASP A 1 92 ? -7.932 -5.634 12.797 1.00 98.12 92 ASP A O 1
ATOM 695 N N . GLN A 1 93 ? -9.899 -6.594 13.284 1.00 98.25 93 GLN A N 1
ATOM 696 C CA . GLN A 1 93 ? -9.815 -7.593 12.211 1.00 98.25 93 GLN A CA 1
ATOM 697 C C . GLN A 1 93 ? -9.812 -6.954 10.818 1.00 98.25 93 GLN A C 1
ATOM 699 O O . GLN A 1 93 ? -9.004 -7.322 9.962 1.00 98.25 93 GLN A O 1
ATOM 704 N N . THR A 1 94 ? -10.709 -5.995 10.581 1.00 97.94 94 THR A N 1
ATOM 705 C CA . THR A 1 94 ? -10.789 -5.289 9.293 1.00 97.94 94 THR A CA 1
ATOM 706 C C . THR A 1 94 ? -9.538 -4.455 9.040 1.00 97.94 94 THR A C 1
ATOM 708 O O . THR A 1 94 ? -8.997 -4.493 7.936 1.00 97.94 94 THR A O 1
ATOM 711 N N . THR A 1 95 ? -9.012 -3.787 10.069 1.00 98.19 95 THR A N 1
ATOM 712 C CA . THR A 1 95 ? -7.750 -3.040 9.993 1.00 98.19 95 THR A CA 1
ATOM 713 C C . THR A 1 95 ? -6.583 -3.963 9.659 1.00 98.19 95 THR A C 1
ATOM 715 O O . THR A 1 95 ? -5.821 -3.665 8.745 1.00 98.19 95 THR A O 1
ATOM 718 N N . PHE A 1 96 ? -6.476 -5.122 10.316 1.00 98.12 96 PHE A N 1
ATOM 719 C CA . PHE A 1 96 ? -5.438 -6.111 10.014 1.00 98.12 96 PHE A CA 1
ATOM 720 C C . PHE A 1 96 ? -5.505 -6.602 8.560 1.00 98.12 96 PHE A C 1
ATOM 722 O O . PHE A 1 96 ? -4.485 -6.675 7.873 1.00 98.12 96 PHE A O 1
ATOM 729 N N . TYR A 1 97 ? -6.707 -6.906 8.065 1.00 98.06 97 TYR A N 1
ATOM 730 C CA . TYR A 1 97 ? -6.901 -7.316 6.674 1.00 98.06 97 TYR A CA 1
ATOM 731 C C . TYR A 1 97 ? -6.515 -6.208 5.684 1.00 98.06 97 TYR A C 1
ATOM 733 O O . TYR A 1 97 ? -5.868 -6.473 4.668 1.00 98.06 97 TYR A O 1
ATOM 741 N N . HIS A 1 98 ? -6.906 -4.964 5.968 1.00 98.19 98 HIS A N 1
ATOM 742 C CA . HIS A 1 98 ? -6.571 -3.823 5.123 1.00 98.19 98 HIS A CA 1
ATOM 743 C C . HIS A 1 98 ? -5.071 -3.538 5.102 1.00 98.19 98 HIS A C 1
ATOM 745 O O . HIS A 1 98 ? -4.542 -3.316 4.018 1.00 98.19 98 HIS A O 1
ATOM 751 N N . GLU A 1 99 ? -4.389 -3.627 6.242 1.00 98.25 99 GLU A N 1
ATOM 752 C CA . GLU A 1 99 ? -2.936 -3.462 6.332 1.00 98.25 99 GLU A CA 1
ATOM 753 C C . GLU A 1 99 ? -2.202 -4.524 5.501 1.00 98.25 99 GLU A C 1
ATOM 755 O O . GLU A 1 99 ? -1.360 -4.198 4.666 1.00 98.25 99 GLU A O 1
ATOM 760 N N . ALA A 1 100 ? -2.592 -5.797 5.635 1.00 97.94 100 ALA A N 1
ATOM 761 C CA . ALA A 1 100 ? -2.007 -6.883 4.851 1.00 97.94 100 ALA A CA 1
ATOM 762 C C . ALA A 1 100 ? -2.212 -6.683 3.338 1.00 97.94 100 ALA A C 1
ATOM 764 O O . ALA A 1 100 ? -1.300 -6.900 2.538 1.00 97.94 100 ALA A O 1
ATOM 765 N N . ARG A 1 101 ? -3.408 -6.236 2.935 1.00 98.38 101 ARG A N 1
ATOM 766 C CA . ARG A 1 101 ? -3.713 -5.939 1.531 1.00 98.38 101 ARG A CA 1
ATOM 767 C C . ARG A 1 101 ? -2.931 -4.727 1.020 1.00 98.38 101 ARG A C 1
ATOM 769 O O . ARG A 1 101 ? -2.499 -4.741 -0.130 1.00 98.38 101 ARG A O 1
ATOM 776 N N . LEU A 1 102 ? -2.761 -3.691 1.840 1.00 98.38 102 LEU A N 1
ATOM 777 C CA . LEU A 1 102 ? -1.980 -2.507 1.489 1.00 98.38 102 LEU A CA 1
ATOM 778 C C . LEU A 1 102 ? -0.516 -2.889 1.247 1.00 98.38 102 LEU A C 1
ATOM 780 O O . LEU A 1 102 ? 0.030 -2.560 0.198 1.00 98.38 102 LEU A O 1
ATOM 784 N N . GLN A 1 103 ? 0.065 -3.678 2.151 1.00 98.25 103 GLN A N 1
ATOM 785 C CA . GLN A 1 103 ? 1.435 -4.167 2.031 1.00 98.25 103 GLN A CA 1
ATOM 786 C C . GLN A 1 103 ? 1.656 -4.993 0.751 1.00 98.25 103 GLN A C 1
ATOM 788 O O . GLN A 1 103 ? 2.681 -4.846 0.080 1.00 98.25 103 GLN A O 1
ATOM 793 N N . ASP A 1 104 ? 0.700 -5.851 0.379 1.00 98.25 104 ASP A N 1
ATOM 794 C CA . ASP A 1 104 ? 0.780 -6.618 -0.869 1.00 98.25 104 ASP A CA 1
ATOM 795 C C . ASP A 1 104 ? 0.721 -5.710 -2.108 1.00 98.25 104 ASP A C 1
ATOM 797 O O . ASP A 1 104 ? 1.529 -5.850 -3.028 1.00 98.25 104 ASP A O 1
ATOM 801 N N . ILE A 1 105 ? -0.171 -4.716 -2.110 1.00 98.25 105 ILE A N 1
ATOM 802 C CA . ILE A 1 105 ? -0.275 -3.740 -3.203 1.00 98.25 105 ILE A CA 1
ATOM 803 C C . ILE A 1 105 ? 1.011 -2.916 -3.328 1.00 98.25 105 ILE A C 1
ATOM 805 O O . ILE A 1 105 ? 1.510 -2.722 -4.435 1.00 98.25 105 ILE A O 1
ATOM 809 N N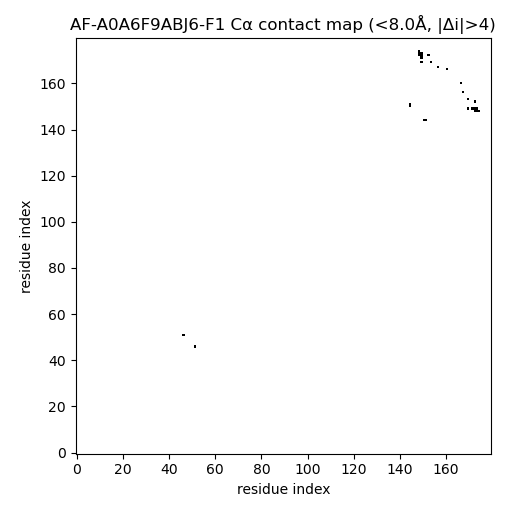 . GLU A 1 106 ? 1.583 -2.450 -2.219 1.00 98.44 106 GLU A N 1
ATOM 810 C CA . GLU A 1 106 ? 2.851 -1.714 -2.220 1.00 98.44 106 GLU A CA 1
ATOM 811 C C . GLU A 1 106 ? 3.992 -2.558 -2.798 1.00 98.44 106 GLU A C 1
ATOM 813 O O . GLU A 1 106 ? 4.780 -2.084 -3.626 1.00 98.44 106 GLU A O 1
ATOM 818 N N . LYS A 1 107 ? 4.043 -3.844 -2.441 1.00 98.31 107 LYS A N 1
ATOM 819 C CA . LYS A 1 107 ? 4.999 -4.791 -3.016 1.00 98.31 107 LYS A CA 1
ATOM 820 C C . LYS A 1 107 ? 4.800 -4.951 -4.527 1.00 98.31 107 LYS A C 1
ATOM 822 O O . LYS A 1 107 ? 5.771 -4.877 -5.275 1.00 98.31 107 LYS A O 1
ATOM 827 N N . GLN A 1 108 ? 3.568 -5.115 -5.001 1.00 98.31 108 GLN A N 1
ATOM 828 C CA . GLN A 1 108 ? 3.296 -5.216 -6.439 1.00 98.31 108 GLN A CA 1
ATOM 829 C C . GLN A 1 108 ? 3.670 -3.926 -7.185 1.00 98.31 108 GLN A C 1
ATOM 831 O O . GLN A 1 108 ? 4.306 -3.980 -8.236 1.00 98.31 108 GLN A O 1
ATOM 836 N N . CYS A 1 109 ? 3.355 -2.759 -6.622 1.00 98.44 109 CYS A N 1
ATOM 837 C CA . CYS A 1 109 ? 3.718 -1.463 -7.195 1.00 98.44 109 CYS A CA 1
ATOM 838 C C . CYS A 1 109 ? 5.235 -1.285 -7.316 1.00 98.44 109 CYS A C 1
ATOM 840 O O . CYS A 1 109 ? 5.719 -0.814 -8.346 1.00 98.44 109 CYS A O 1
ATOM 842 N N . THR A 1 110 ? 5.998 -1.669 -6.289 1.00 98.19 110 THR A N 1
ATOM 843 C CA . THR A 1 110 ? 7.468 -1.608 -6.346 1.00 98.19 110 THR A CA 1
ATOM 844 C C . THR A 1 110 ? 8.037 -2.573 -7.385 1.00 98.19 110 THR A C 1
ATOM 846 O O . THR A 1 110 ? 8.924 -2.181 -8.141 1.00 98.19 110 THR A O 1
ATOM 849 N N . MET A 1 111 ? 7.485 -3.786 -7.501 1.00 98.25 111 MET A N 1
ATOM 850 C CA . MET A 1 111 ? 7.860 -4.732 -8.559 1.00 98.25 111 MET A CA 1
ATOM 851 C C . MET A 1 111 ? 7.591 -4.161 -9.955 1.00 98.25 111 MET A C 1
ATOM 853 O O . MET A 1 111 ? 8.512 -4.080 -10.764 1.00 98.25 111 MET A O 1
ATOM 857 N N . PHE A 1 112 ? 6.375 -3.675 -10.221 1.00 98.25 112 PHE A N 1
ATOM 858 C CA . PHE A 1 112 ? 6.034 -3.103 -11.525 1.00 98.25 112 PHE A CA 1
ATOM 859 C C . PHE A 1 112 ? 6.858 -1.867 -11.870 1.00 98.25 112 PHE A C 1
ATOM 861 O O . PHE A 1 112 ? 7.207 -1.669 -13.033 1.00 98.25 112 PHE A O 1
ATOM 868 N N . LYS A 1 113 ? 7.196 -1.038 -10.879 1.00 98.44 113 LYS A N 1
ATOM 869 C CA . LYS A 1 113 ? 8.083 0.104 -11.089 1.00 98.44 113 LYS A CA 1
ATOM 870 C C . LYS A 1 113 ? 9.476 -0.353 -11.533 1.00 98.44 113 LYS A C 1
ATOM 872 O O . LYS A 1 113 ? 9.978 0.156 -12.533 1.00 98.44 113 LYS A O 1
ATOM 877 N N . ASN A 1 114 ? 10.053 -1.340 -10.850 1.00 98.25 114 ASN A N 1
ATOM 878 C CA . ASN A 1 114 ? 11.367 -1.887 -11.194 1.00 98.25 114 ASN A CA 1
ATOM 879 C C . ASN A 1 114 ? 11.370 -2.553 -12.580 1.00 98.25 114 ASN A C 1
ATOM 881 O O . ASN A 1 114 ? 12.301 -2.355 -13.365 1.00 98.25 114 ASN A O 1
ATOM 885 N N . ASP A 1 115 ? 10.316 -3.302 -12.911 1.00 98.25 115 ASP A N 1
ATOM 886 C CA . ASP A 1 115 ? 10.162 -3.919 -14.231 1.00 98.25 115 ASP A CA 1
ATOM 887 C C . ASP A 1 115 ? 10.056 -2.852 -15.325 1.00 98.25 115 ASP A C 1
ATOM 889 O O . ASP A 1 115 ? 10.708 -2.952 -16.364 1.00 98.25 115 ASP A O 1
ATOM 893 N N . ASN A 1 116 ? 9.288 -1.787 -15.081 1.00 98.44 116 ASN A N 1
ATOM 894 C CA . ASN A 1 116 ? 9.151 -0.672 -16.013 1.00 98.44 116 ASN A CA 1
ATOM 895 C C . ASN A 1 116 ? 10.490 0.039 -16.259 1.00 98.44 116 ASN A C 1
ATOM 897 O O . ASN A 1 116 ? 10.837 0.307 -17.408 1.00 98.44 116 ASN A O 1
ATOM 901 N N . GLU A 1 117 ? 11.252 0.315 -15.199 1.00 98.31 117 GLU A N 1
ATOM 902 C CA . GLU A 1 117 ? 12.587 0.918 -15.293 1.00 98.31 117 GLU A CA 1
ATOM 903 C C . GLU A 1 117 ? 13.553 0.013 -16.070 1.00 98.31 117 GLU A C 1
ATOM 905 O O . GLU A 1 117 ? 14.243 0.475 -16.981 1.00 98.31 117 GLU A O 1
ATOM 910 N N . THR A 1 118 ? 13.533 -1.293 -15.796 1.00 98.25 118 THR A N 1
ATOM 911 C CA . THR A 1 118 ? 14.360 -2.280 -16.506 1.00 98.25 118 THR A CA 1
ATOM 912 C C . THR A 1 118 ? 14.006 -2.350 -17.990 1.00 98.25 118 THR A C 1
ATOM 914 O O . THR A 1 118 ? 14.891 -2.378 -18.847 1.00 98.25 118 THR A O 1
ATOM 917 N N . LEU A 1 119 ? 12.712 -2.369 -18.318 1.00 98.25 119 LEU A N 1
ATOM 918 C CA . LEU A 1 119 ? 12.238 -2.395 -19.699 1.00 98.25 119 LEU A CA 1
ATOM 919 C C . LEU A 1 119 ? 12.615 -1.118 -20.449 1.00 98.25 119 LEU A C 1
ATOM 921 O O . LEU A 1 119 ? 13.075 -1.206 -21.585 1.00 98.25 119 LEU A O 1
ATOM 925 N N . LYS A 1 120 ? 12.485 0.050 -19.815 1.00 98.38 120 LYS A N 1
ATOM 926 C CA . LYS A 1 120 ? 12.919 1.326 -20.397 1.00 98.38 120 LYS A CA 1
ATOM 927 C C . LYS A 1 120 ? 14.413 1.335 -20.694 1.00 98.38 120 LYS A C 1
ATOM 929 O O . LYS A 1 120 ? 14.790 1.663 -21.813 1.00 98.38 120 LYS A O 1
ATOM 934 N N . ALA A 1 121 ? 15.244 0.896 -19.749 1.00 97.81 121 ALA A N 1
ATOM 935 C CA . ALA A 1 121 ? 16.689 0.817 -19.954 1.00 97.81 121 ALA A CA 1
ATOM 936 C C . ALA A 1 121 ? 17.062 -0.143 -21.100 1.00 97.81 121 ALA A C 1
ATOM 938 O O . ALA A 1 121 ? 17.949 0.142 -21.904 1.00 97.81 121 ALA A O 1
ATOM 939 N N . ARG A 1 122 ? 16.358 -1.278 -21.219 1.00 97.88 122 ARG A N 1
ATOM 940 C CA . ARG A 1 122 ? 16.546 -2.211 -22.343 1.00 97.88 122 ARG A CA 1
ATOM 941 C C . ARG A 1 122 ? 16.124 -1.606 -23.677 1.00 97.88 122 ARG A C 1
ATOM 943 O O . ARG A 1 122 ? 16.825 -1.807 -24.663 1.00 97.88 122 ARG A O 1
ATOM 950 N N . LEU A 1 123 ? 15.004 -0.886 -23.715 1.00 97.69 123 LEU A N 1
ATOM 951 C CA . LEU A 1 123 ? 14.544 -0.204 -24.924 1.00 97.69 123 LEU A CA 1
ATOM 952 C C . LEU A 1 123 ? 15.532 0.871 -25.368 1.00 97.69 123 LEU A C 1
ATOM 954 O O . LEU A 1 123 ? 15.892 0.894 -26.538 1.00 97.69 123 LEU A O 1
ATOM 958 N N . GLU A 1 124 ? 16.026 1.691 -24.443 1.00 96.81 124 GLU A N 1
ATOM 959 C CA . GLU A 1 124 ? 17.039 2.709 -24.733 1.00 96.81 124 GLU A CA 1
ATOM 960 C C . GLU A 1 124 ? 18.325 2.081 -25.285 1.00 96.81 124 GLU A C 1
ATOM 962 O O . GLU A 1 124 ? 18.871 2.541 -26.288 1.00 96.81 124 GLU A O 1
ATOM 967 N N . MET A 1 125 ? 18.783 0.977 -24.687 1.00 96.81 125 MET A N 1
ATOM 968 C CA . MET A 1 125 ? 19.947 0.244 -25.181 1.00 96.81 125 MET A CA 1
ATOM 969 C C . MET A 1 125 ? 19.715 -0.319 -26.586 1.00 96.81 125 MET A C 1
ATOM 971 O O . MET A 1 125 ? 20.591 -0.197 -27.439 1.00 96.81 125 MET A O 1
ATOM 975 N N . LEU A 1 126 ? 18.554 -0.929 -26.838 1.00 96.50 126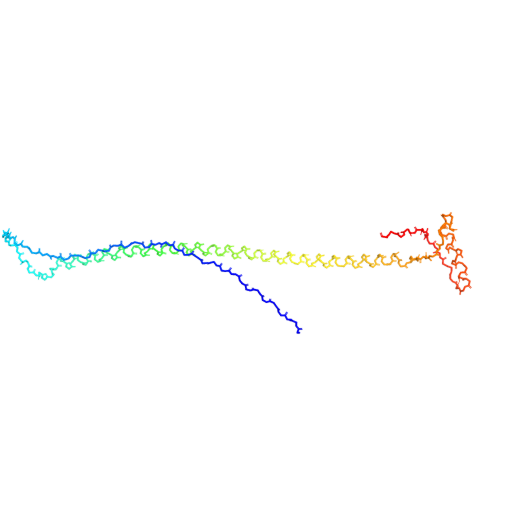 LEU A N 1
ATOM 976 C CA . LEU A 1 126 ? 18.214 -1.485 -28.149 1.00 96.50 126 LEU A CA 1
ATOM 977 C C . LEU A 1 126 ? 18.086 -0.396 -29.209 1.00 96.50 126 LEU A C 1
ATOM 979 O O . LEU A 1 126 ? 18.576 -0.567 -30.322 1.00 96.50 126 LEU A O 1
ATOM 983 N N . GLU A 1 127 ? 17.472 0.731 -28.869 1.00 95.44 127 GLU A N 1
ATOM 984 C CA . GLU A 1 127 ? 17.357 1.876 -29.762 1.00 95.44 127 GLU A CA 1
ATOM 985 C C . GLU A 1 127 ? 18.734 2.462 -30.078 1.00 95.44 127 GLU A C 1
ATOM 987 O O . GLU A 1 127 ? 19.062 2.668 -31.247 1.00 95.44 127 GLU A O 1
ATOM 992 N N . SER A 1 128 ? 19.566 2.663 -29.056 1.00 94.06 128 SER A N 1
ATOM 993 C CA . SER A 1 128 ? 20.941 3.128 -29.219 1.00 94.06 128 SER A CA 1
ATOM 994 C C . SER A 1 128 ? 21.751 2.161 -30.078 1.00 94.06 128 SER A C 1
ATOM 996 O O . SER A 1 128 ? 22.356 2.581 -31.058 1.00 94.06 128 SER A O 1
ATOM 998 N N . HIS A 1 129 ? 21.694 0.856 -29.805 1.00 93.81 129 HIS A N 1
ATOM 999 C CA . HIS A 1 129 ? 22.412 -0.157 -30.579 1.00 93.81 129 HIS A CA 1
ATOM 1000 C C . HIS A 1 129 ? 21.915 -0.247 -32.028 1.00 93.81 129 HIS A C 1
ATOM 1002 O O . HIS A 1 129 ? 22.719 -0.362 -32.949 1.00 93.81 129 HIS A O 1
ATOM 1008 N N . SER A 1 130 ? 20.602 -0.133 -32.245 1.00 92.06 130 SER A N 1
ATOM 1009 C CA . SER A 1 130 ? 20.005 -0.123 -33.581 1.00 92.06 130 SER A CA 1
ATOM 1010 C C . SER A 1 130 ? 20.366 1.132 -34.373 1.00 92.06 130 SER A C 1
ATOM 1012 O O . SER A 1 130 ? 20.441 1.067 -35.598 1.00 92.06 130 SER A O 1
ATOM 1014 N N . ARG A 1 131 ? 20.552 2.276 -33.703 1.00 89.81 131 ARG A N 1
ATOM 1015 C CA . ARG A 1 131 ? 20.924 3.548 -34.338 1.00 89.81 131 ARG A CA 1
ATOM 1016 C C . ARG A 1 131 ? 22.433 3.757 -34.418 1.00 89.81 131 ARG A C 1
ATOM 1018 O O . ARG A 1 131 ? 22.866 4.542 -35.249 1.00 89.81 131 ARG A O 1
ATOM 1025 N N . HIS A 1 132 ? 23.228 3.057 -33.612 1.00 91.00 132 HIS A N 1
ATOM 1026 C CA . HIS A 1 132 ? 24.687 3.151 -33.583 1.00 91.00 132 HIS A CA 1
ATOM 1027 C C . HIS A 1 132 ? 25.357 2.978 -34.958 1.00 91.00 132 HIS A C 1
ATOM 1029 O O . HIS A 1 132 ? 26.275 3.741 -35.254 1.00 91.00 132 HIS A O 1
ATOM 1035 N N . PRO A 1 133 ? 24.954 2.023 -35.824 1.00 88.38 133 PRO A N 1
ATOM 1036 C CA . PRO A 1 133 ? 25.551 1.911 -37.155 1.00 88.38 133 PRO A CA 1
ATOM 1037 C C . PRO A 1 133 ? 25.066 2.993 -38.134 1.00 88.38 133 PRO A C 1
ATOM 1039 O O . PRO A 1 133 ? 25.608 3.097 -39.233 1.00 88.38 133 PRO A O 1
ATOM 1042 N N . ASN A 1 134 ? 24.057 3.792 -37.774 1.00 89.88 134 ASN A N 1
ATOM 1043 C CA . ASN A 1 134 ? 23.509 4.806 -38.664 1.00 89.88 134 ASN A CA 1
ATOM 1044 C C . ASN A 1 134 ? 24.390 6.055 -38.642 1.00 89.88 134 ASN A C 1
ATOM 1046 O O . ASN A 1 134 ? 24.600 6.676 -37.601 1.00 89.88 134 ASN A O 1
ATOM 1050 N N . ILE A 1 135 ? 24.842 6.471 -39.821 1.00 86.75 135 ILE A N 1
ATOM 1051 C CA . ILE A 1 135 ? 25.618 7.695 -40.015 1.00 86.75 135 ILE A CA 1
ATOM 1052 C C . ILE A 1 135 ? 24.711 8.735 -40.672 1.00 86.75 135 ILE A C 1
ATOM 1054 O O . ILE A 1 135 ? 24.042 8.446 -41.664 1.00 86.75 135 ILE A O 1
ATOM 1058 N N . ARG A 1 136 ? 24.691 9.955 -40.125 1.00 87.88 136 ARG A N 1
ATOM 1059 C CA . ARG A 1 136 ? 24.024 11.107 -40.744 1.00 87.88 136 ARG A CA 1
ATOM 1060 C C . ARG A 1 136 ? 25.059 11.959 -41.465 1.00 87.88 136 ARG A C 1
ATOM 1062 O O . ARG A 1 136 ? 26.015 12.412 -40.843 1.00 87.88 136 ARG A O 1
ATOM 1069 N N . ILE A 1 137 ? 24.853 12.175 -42.760 1.00 85.62 137 ILE A N 1
ATOM 1070 C CA . ILE A 1 137 ? 25.691 13.050 -43.581 1.00 85.62 137 ILE A CA 1
ATOM 1071 C C . ILE A 1 137 ? 24.876 14.305 -43.881 1.00 85.62 137 ILE A C 1
ATOM 1073 O O . ILE A 1 137 ? 23.818 14.227 -44.498 1.00 85.62 137 ILE A O 1
ATOM 1077 N N . CYS A 1 138 ? 25.358 15.452 -43.410 1.00 85.56 138 CYS A N 1
ATOM 1078 C CA . CYS A 1 138 ? 24.701 16.748 -43.571 1.00 85.56 138 CYS A CA 1
ATOM 1079 C C . CYS A 1 138 ? 25.498 17.635 -44.540 1.00 85.56 138 CYS A C 1
ATOM 1081 O O . CYS A 1 138 ? 26.703 17.449 -44.699 1.00 85.56 138 CYS A O 1
ATOM 1083 N N . GLY A 1 139 ? 24.846 18.630 -45.150 1.00 84.62 139 GLY A N 1
ATOM 1084 C CA . GLY A 1 139 ? 25.506 19.609 -46.029 1.00 84.62 139 GLY A CA 1
ATOM 1085 C C . GLY A 1 139 ? 25.658 19.180 -47.494 1.00 84.62 139 GLY A C 1
ATOM 1086 O O . GLY A 1 139 ? 26.363 19.845 -48.250 1.00 84.62 139 GLY A O 1
ATOM 1087 N N . ILE A 1 140 ? 24.998 18.096 -47.908 1.00 83.56 140 ILE A N 1
ATOM 1088 C CA . ILE A 1 140 ? 24.868 17.718 -49.321 1.00 83.56 140 ILE A CA 1
ATOM 1089 C C . ILE A 1 140 ? 23.747 18.562 -49.940 1.00 83.56 140 ILE A C 1
ATOM 1091 O O . ILE A 1 140 ? 22.672 18.675 -49.354 1.00 83.56 140 ILE A O 1
ATOM 1095 N N . GLN A 1 141 ? 23.995 19.159 -51.110 1.00 83.06 141 GLN A N 1
ATOM 1096 C CA . GLN A 1 141 ? 22.964 19.896 -51.845 1.00 83.06 141 GLN A CA 1
ATOM 1097 C C . GLN A 1 141 ? 21.831 18.962 -52.271 1.00 83.06 141 GLN A C 1
ATOM 1099 O O . GLN A 1 141 ? 22.076 17.864 -52.785 1.00 83.06 141 GLN A O 1
ATOM 1104 N N . GLU A 1 142 ? 20.597 19.425 -52.090 1.00 80.44 142 GLU A N 1
ATOM 1105 C CA . GLU A 1 142 ? 19.402 18.688 -52.485 1.00 80.44 142 GLU A CA 1
ATOM 1106 C C . GLU A 1 142 ? 19.447 18.336 -53.984 1.00 80.44 142 GLU A C 1
ATOM 1108 O O . GLU A 1 142 ? 19.962 19.089 -54.807 1.00 80.44 142 GLU A O 1
ATOM 1113 N N . ASP A 1 143 ? 18.964 17.139 -54.318 1.00 79.19 143 ASP A N 1
ATOM 1114 C CA . ASP A 1 143 ? 18.833 16.581 -55.678 1.00 79.19 143 ASP A CA 1
ATOM 1115 C C . ASP A 1 143 ? 20.129 16.172 -56.389 1.00 79.19 143 ASP A C 1
ATOM 1117 O O . ASP A 1 143 ? 20.083 15.559 -57.460 1.00 79.19 143 ASP A O 1
ATOM 1121 N N . THR A 1 144 ? 21.286 16.360 -55.750 1.00 79.62 144 THR A N 1
ATOM 1122 C CA . THR A 1 144 ? 22.573 15.830 -56.244 1.00 79.62 144 THR A CA 1
ATOM 1123 C C . THR A 1 144 ? 22.543 14.303 -56.407 1.00 79.62 144 THR A C 1
ATOM 1125 O O . THR A 1 144 ? 23.145 13.746 -57.321 1.00 79.62 144 THR A O 1
ATOM 1128 N N . GLU A 1 145 ? 21.791 13.619 -55.545 1.00 78.75 145 GLU A N 1
ATOM 1129 C CA . GLU A 1 145 ? 21.675 12.157 -55.494 1.00 78.75 145 GLU A CA 1
ATOM 1130 C C . GLU A 1 145 ? 20.750 11.547 -56.559 1.00 78.75 145 GLU A C 1
ATOM 1132 O O . GLU A 1 145 ? 20.727 10.327 -56.703 1.00 78.75 145 GLU A O 1
ATOM 1137 N N . LYS A 1 146 ? 19.963 12.353 -57.294 1.00 82.69 146 LYS A N 1
ATOM 1138 C CA . LYS A 1 146 ? 19.003 11.889 -58.324 1.00 82.69 146 LYS A CA 1
ATOM 1139 C C . LYS A 1 146 ? 18.097 10.729 -57.863 1.00 82.69 146 LYS A C 1
ATOM 1141 O O . LYS A 1 146 ? 17.796 9.817 -58.632 1.00 82.69 146 LYS A O 1
ATOM 1146 N N . GLY A 1 147 ? 17.684 10.746 -56.593 1.00 81.50 147 GLY A N 1
ATOM 1147 C CA . GLY A 1 147 ? 16.846 9.704 -55.986 1.00 81.50 147 GLY A CA 1
ATOM 1148 C C . GLY A 1 147 ? 17.582 8.414 -55.601 1.00 81.50 147 GLY A C 1
ATOM 1149 O O . GLY A 1 147 ? 16.935 7.438 -55.230 1.00 81.50 147 GLY A O 1
ATOM 1150 N N . LYS A 1 148 ? 18.919 8.392 -55.665 1.00 85.56 148 LYS A N 1
ATOM 1151 C CA . LYS A 1 148 ? 19.758 7.234 -55.334 1.00 85.56 148 LYS A CA 1
ATOM 1152 C C . LYS A 1 148 ? 20.812 7.559 -54.262 1.00 85.56 148 LYS A C 1
ATOM 1154 O O . LYS A 1 148 ? 22.013 7.565 -54.541 1.00 85.56 148 LYS A O 1
ATOM 1159 N N . PRO A 1 149 ? 20.386 7.781 -53.008 1.00 85.94 149 PRO A N 1
ATOM 1160 C CA . PRO A 1 149 ? 21.285 8.154 -51.912 1.00 85.94 149 PRO A CA 1
ATOM 1161 C C . PRO A 1 149 ? 22.376 7.105 -51.636 1.00 85.94 149 PRO A C 1
ATOM 1163 O O . PRO A 1 149 ? 23.509 7.456 -51.319 1.00 85.94 149 PRO A O 1
ATOM 1166 N N . THR A 1 150 ? 22.077 5.811 -51.785 1.00 86.69 150 THR A N 1
ATOM 1167 C CA . THR A 1 150 ? 23.046 4.731 -51.522 1.00 86.69 150 THR A CA 1
ATOM 1168 C C . THR A 1 150 ? 24.227 4.737 -52.494 1.00 86.69 150 THR A C 1
ATOM 1170 O O . THR A 1 150 ? 25.356 4.510 -52.064 1.00 86.69 150 THR A O 1
ATOM 1173 N N . GLU A 1 151 ? 23.990 5.017 -53.781 1.00 86.06 151 GLU A N 1
ATOM 1174 C CA . GLU A 1 151 ? 25.053 5.074 -54.797 1.00 86.06 151 GLU A CA 1
ATOM 1175 C C . GLU A 1 151 ? 25.991 6.258 -54.516 1.00 86.06 151 GLU A C 1
ATOM 1177 O O . GLU A 1 151 ? 27.203 6.068 -54.415 1.00 86.06 151 GLU A O 1
ATOM 1182 N N . LEU A 1 152 ? 25.429 7.446 -54.254 1.00 85.69 152 LEU A N 1
ATOM 1183 C CA . LEU A 1 152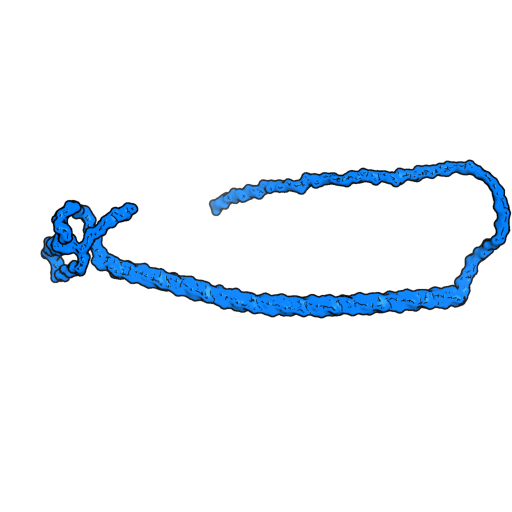 ? 26.202 8.649 -53.928 1.00 85.69 152 LEU A CA 1
ATOM 1184 C C . LEU A 1 152 ? 27.086 8.452 -52.689 1.00 85.69 152 LEU A C 1
ATOM 1186 O O . LEU A 1 152 ? 28.267 8.802 -52.700 1.00 85.69 152 LEU A O 1
ATOM 1190 N N . VAL A 1 153 ? 26.539 7.878 -51.613 1.00 86.25 153 VAL A N 1
ATOM 1191 C CA . VAL A 1 153 ? 27.315 7.647 -50.384 1.00 86.25 153 VAL A CA 1
ATOM 1192 C C . VAL A 1 153 ? 28.370 6.556 -50.594 1.00 86.25 153 VAL A C 1
ATOM 1194 O O . VAL A 1 153 ? 29.471 6.675 -50.061 1.00 86.25 153 VAL A O 1
ATOM 1197 N N . SER A 1 154 ? 28.091 5.527 -51.400 1.00 85.12 154 SER A N 1
ATOM 1198 C CA . SER A 1 154 ? 29.077 4.494 -51.745 1.00 85.12 154 SER A CA 1
ATOM 1199 C C . SER A 1 154 ? 30.272 5.074 -52.507 1.00 85.12 154 SER A C 1
ATOM 1201 O O . SER A 1 154 ? 31.419 4.727 -52.216 1.00 85.12 154 SER A O 1
ATOM 1203 N N . GLU A 1 155 ? 30.028 5.980 -53.454 1.00 84.75 155 GLU A N 1
ATOM 1204 C CA . GLU A 1 155 ? 31.084 6.692 -54.182 1.00 84.75 155 GLU A CA 1
ATOM 1205 C C . GLU A 1 155 ? 31.892 7.603 -53.250 1.00 84.75 155 GLU A C 1
ATOM 1207 O O . GLU A 1 155 ? 33.124 7.558 -53.258 1.00 84.75 155 GLU A O 1
ATOM 1212 N N . LEU A 1 156 ? 31.215 8.366 -52.384 1.00 82.56 156 LEU A N 1
ATOM 1213 C CA . LEU A 1 156 ? 31.860 9.238 -51.400 1.00 82.56 156 LEU A CA 1
ATOM 1214 C C . LEU A 1 156 ? 32.755 8.449 -50.434 1.00 82.56 156 LEU A C 1
ATOM 1216 O O . LEU A 1 156 ? 33.901 8.829 -50.194 1.00 82.56 156 LEU A O 1
ATOM 1220 N N . ILE A 1 157 ? 32.256 7.331 -49.901 1.00 81.31 157 ILE A N 1
ATOM 1221 C CA . ILE A 1 157 ? 33.034 6.456 -49.020 1.00 81.31 157 ILE A CA 1
ATOM 1222 C C . ILE A 1 157 ? 34.214 5.857 -49.780 1.00 81.31 157 ILE A C 1
ATOM 1224 O O . ILE A 1 157 ? 35.308 5.824 -49.233 1.00 81.31 157 ILE A O 1
ATOM 1228 N N . SER A 1 158 ? 34.038 5.435 -51.034 1.00 80.88 158 SER A N 1
ATOM 1229 C CA . SER A 1 158 ? 35.129 4.888 -51.855 1.00 80.88 158 SER A CA 1
ATOM 1230 C C . SER A 1 158 ? 36.237 5.916 -52.110 1.00 80.88 158 SER A C 1
ATOM 1232 O O . SER A 1 158 ? 37.417 5.567 -52.088 1.00 80.88 158 SER A O 1
ATOM 1234 N N . LEU A 1 159 ? 35.871 7.190 -52.290 1.00 80.62 159 LEU A N 1
ATOM 1235 C CA . LEU A 1 159 ? 36.820 8.296 -52.421 1.00 80.62 159 LEU A CA 1
ATOM 1236 C C . LEU A 1 159 ? 37.627 8.510 -51.128 1.00 80.62 159 LEU A C 1
ATOM 1238 O O . LEU A 1 159 ? 38.834 8.729 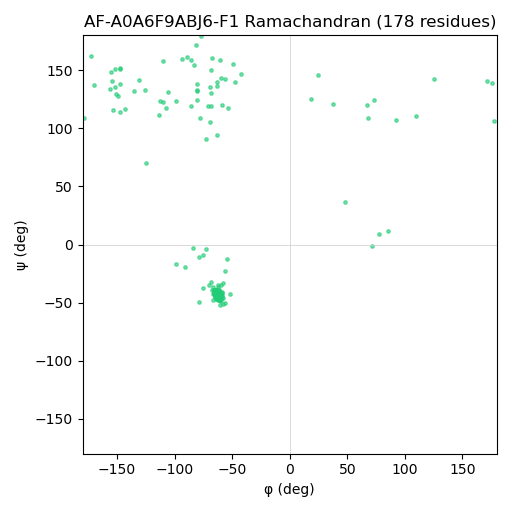-51.187 1.00 80.62 159 LEU A O 1
ATOM 1242 N N . ILE A 1 160 ? 36.980 8.398 -49.963 1.00 76.19 160 ILE A N 1
ATOM 1243 C CA . ILE A 1 160 ? 37.623 8.534 -48.643 1.00 76.19 160 ILE A CA 1
ATOM 1244 C C . ILE A 1 160 ? 38.454 7.284 -48.287 1.00 76.19 160 ILE A C 1
ATOM 1246 O O . ILE A 1 160 ? 39.541 7.385 -47.716 1.00 76.19 160 ILE A O 1
ATOM 1250 N N . HIS A 1 161 ? 37.974 6.089 -48.641 1.00 68.62 161 HIS A N 1
ATOM 1251 C CA . HIS A 1 161 ? 38.585 4.796 -48.321 1.00 68.62 161 HIS A CA 1
ATOM 1252 C C . HIS A 1 161 ? 39.856 4.474 -49.106 1.00 68.62 161 HIS A C 1
ATOM 1254 O O . HIS A 1 161 ? 40.522 3.506 -48.751 1.00 68.62 161 HIS A O 1
ATOM 1260 N N . GLN A 1 162 ? 40.300 5.302 -50.058 1.00 64.88 162 GLN A N 1
ATOM 1261 C CA . GLN A 1 162 ? 41.685 5.206 -50.552 1.00 64.88 162 GLN A CA 1
ATOM 1262 C C . GLN A 1 162 ? 42.735 5.295 -49.413 1.00 64.88 162 GLN A C 1
ATOM 1264 O O . GLN A 1 162 ? 43.894 4.952 -49.624 1.00 64.88 162 GLN A O 1
ATOM 1269 N N . VAL A 1 163 ? 42.324 5.696 -48.198 1.00 61.22 163 VAL A N 1
ATOM 1270 C CA . VAL A 1 163 ? 43.136 5.788 -46.972 1.00 61.22 163 VAL A CA 1
ATOM 1271 C C . VAL A 1 163 ? 42.986 4.581 -46.011 1.00 61.22 163 VAL A C 1
ATOM 1273 O O . VAL A 1 163 ? 43.852 4.388 -45.159 1.00 61.22 163 VAL A O 1
ATOM 1276 N N . TYR A 1 164 ? 41.949 3.733 -46.122 1.00 58.34 164 TYR A N 1
ATOM 1277 C CA . TYR A 1 164 ? 41.660 2.657 -45.147 1.00 58.34 164 TYR A CA 1
ATOM 1278 C C . TYR A 1 164 ? 41.408 1.283 -45.799 1.00 58.34 164 TYR A C 1
ATOM 1280 O O . TYR A 1 164 ? 40.760 1.165 -46.829 1.00 58.34 164 TYR A O 1
ATOM 1288 N N . SER A 1 165 ? 41.905 0.213 -45.163 1.00 58.44 165 SER A N 1
ATOM 1289 C CA . SER A 1 165 ? 42.025 -1.136 -45.751 1.00 58.44 165 SER A CA 1
ATOM 1290 C C . SER A 1 165 ? 40.766 -2.026 -45.693 1.00 58.44 165 SER A C 1
ATOM 1292 O O . SER A 1 165 ? 40.822 -3.155 -46.181 1.00 58.44 165 SER A O 1
ATOM 1294 N N . VAL A 1 166 ? 39.654 -1.591 -45.087 1.00 63.03 166 VAL A N 1
ATOM 1295 C CA . VAL A 1 166 ? 38.459 -2.442 -44.898 1.00 63.03 166 VAL A CA 1
ATOM 1296 C C . VAL A 1 166 ? 37.291 -1.926 -45.746 1.00 63.03 166 VAL A C 1
ATOM 1298 O O . VAL A 1 166 ? 36.895 -0.774 -45.577 1.00 63.03 166 VAL A O 1
ATOM 1301 N N . PRO A 1 167 ? 36.700 -2.751 -46.632 1.00 64.19 167 PRO A N 1
ATOM 1302 C CA . PRO A 1 167 ? 35.542 -2.343 -47.417 1.00 64.19 167 PRO A CA 1
ATOM 1303 C C . PRO A 1 167 ? 34.301 -2.226 -46.521 1.00 64.19 167 PRO A C 1
ATOM 1305 O O . PRO A 1 167 ? 33.864 -3.198 -45.907 1.00 64.19 167 PRO A O 1
ATOM 1308 N N . GLY A 1 168 ? 33.733 -1.023 -46.445 1.00 68.31 168 GLY A N 1
ATOM 1309 C CA . GLY A 1 168 ? 32.450 -0.778 -45.786 1.00 68.31 168 GLY A CA 1
ATOM 1310 C C . GLY A 1 168 ? 31.282 -1.162 -46.697 1.00 68.31 168 GLY A C 1
ATOM 1311 O O . GLY A 1 168 ? 31.310 -0.863 -47.888 1.00 68.31 168 GLY A O 1
ATOM 1312 N N . HIS A 1 169 ? 30.251 -1.803 -46.145 1.00 79.00 169 HIS A N 1
ATOM 1313 C CA . HIS A 1 169 ? 29.017 -2.138 -46.861 1.00 79.00 169 HIS A CA 1
ATOM 1314 C C . HIS A 1 169 ? 27.856 -1.290 -46.331 1.00 79.00 169 HIS A C 1
ATOM 1316 O O . HIS A 1 169 ? 27.528 -1.350 -45.145 1.00 79.00 169 HIS A O 1
ATOM 1322 N N . ILE A 1 170 ? 27.199 -0.531 -47.210 1.00 83.88 170 ILE A N 1
ATOM 1323 C CA . ILE A 1 170 ? 26.002 0.246 -46.868 1.00 83.88 170 ILE A CA 1
ATOM 1324 C C . ILE A 1 170 ? 24.782 -0.665 -47.012 1.00 83.88 170 ILE A C 1
ATOM 1326 O O . ILE A 1 170 ? 24.516 -1.174 -48.095 1.00 83.88 170 ILE A O 1
ATOM 1330 N N . VAL A 1 171 ? 24.038 -0.877 -45.925 1.00 84.25 171 VAL A N 1
ATOM 1331 C CA . VAL A 1 171 ? 22.828 -1.721 -45.948 1.00 84.25 171 VAL A CA 1
ATOM 1332 C C . VAL A 1 171 ? 21.640 -0.964 -46.546 1.00 84.25 171 VAL A C 1
ATOM 1334 O O . VAL A 1 171 ? 20.999 -1.457 -47.467 1.00 84.25 171 VAL A O 1
ATOM 1337 N N . THR A 1 172 ? 21.384 0.255 -46.065 1.00 85.69 172 THR A N 1
ATOM 1338 C CA . THR A 1 172 ? 20.290 1.110 -46.542 1.00 85.69 172 THR A CA 1
ATOM 1339 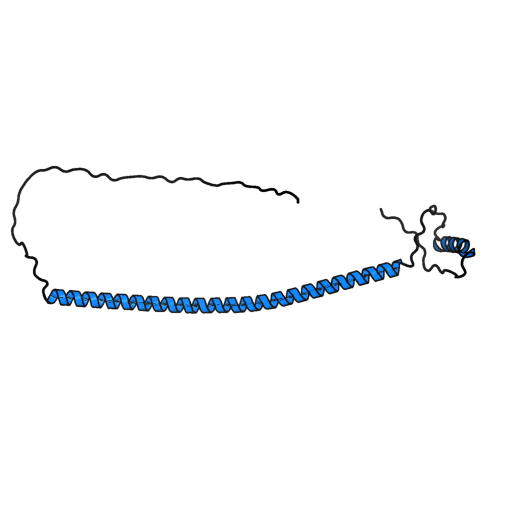C C . THR A 1 172 ? 20.716 2.569 -46.451 1.00 85.69 172 THR A C 1
ATOM 1341 O O . THR A 1 172 ? 21.298 2.980 -45.451 1.00 85.69 172 THR A O 1
ATOM 1344 N N . GLY A 1 173 ? 20.397 3.362 -47.473 1.00 84.94 173 GLY A N 1
ATOM 1345 C CA . GLY A 1 173 ? 20.530 4.817 -47.450 1.00 84.94 173 GLY A CA 1
ATOM 1346 C C . GLY A 1 173 ? 19.196 5.449 -47.820 1.00 84.94 173 GLY A C 1
ATOM 1347 O O . GLY A 1 173 ? 18.553 5.011 -48.768 1.00 84.94 173 GLY A O 1
ATOM 1348 N N . HIS A 1 174 ? 18.758 6.446 -47.062 1.00 86.12 174 HIS A N 1
ATOM 1349 C CA . HIS A 1 174 ? 17.565 7.224 -47.376 1.00 86.12 174 HIS A CA 1
ATOM 1350 C C . HIS A 1 174 ? 17.752 8.660 -46.900 1.00 86.12 174 HIS A C 1
ATOM 1352 O O . HIS A 1 174 ? 18.483 8.913 -45.939 1.00 86.12 174 HIS A O 1
ATOM 1358 N N . ARG A 1 175 ? 17.085 9.592 -47.581 1.00 84.50 175 ARG A N 1
ATOM 1359 C CA . ARG A 1 175 ? 16.989 10.973 -47.122 1.00 84.50 175 ARG A CA 1
ATOM 1360 C C . ARG A 1 175 ? 16.104 11.009 -45.876 1.00 84.50 175 ARG A C 1
ATOM 1362 O O . ARG A 1 175 ? 15.064 10.354 -45.834 1.00 84.50 175 ARG 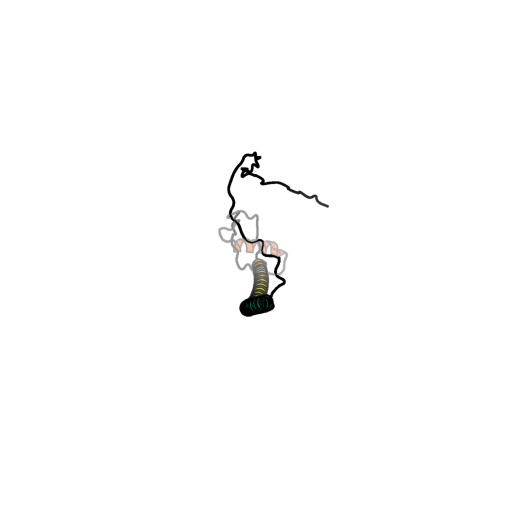A O 1
ATOM 1369 N N . VAL A 1 176 ? 16.542 11.749 -44.864 1.00 85.31 176 VAL A N 1
ATOM 1370 C CA . VAL A 1 176 ? 15.755 12.022 -43.660 1.00 85.31 176 VAL A CA 1
ATOM 1371 C C . VAL A 1 176 ? 15.445 13.505 -43.670 1.00 85.31 176 VAL A C 1
ATOM 1373 O O . VAL A 1 176 ? 16.356 14.317 -43.502 1.00 85.31 176 VAL A O 1
ATOM 1376 N N . ASP A 1 177 ? 14.177 13.844 -43.870 1.00 80.94 177 ASP A N 1
ATOM 1377 C CA . ASP A 1 177 ? 13.727 15.223 -43.751 1.00 80.94 177 ASP A CA 1
ATOM 1378 C C . ASP A 1 177 ? 13.822 15.634 -42.278 1.00 80.94 177 ASP A C 1
ATOM 1380 O O . ASP A 1 177 ? 13.394 14.907 -41.373 1.00 80.94 177 ASP A O 1
ATOM 1384 N N . LEU A 1 178 ? 14.448 16.781 -42.024 1.00 68.88 178 LEU A N 1
ATOM 1385 C CA . LEU A 1 178 ? 14.437 17.387 -40.700 1.00 68.88 178 LEU A CA 1
ATOM 1386 C C . LEU A 1 178 ? 13.013 17.881 -40.448 1.00 68.88 178 LEU A C 1
ATOM 1388 O O . LEU A 1 178 ? 12.566 18.851 -41.051 1.00 68.88 178 LEU A O 1
ATOM 1392 N N . VAL A 1 179 ? 12.287 17.159 -39.598 1.00 61.94 179 VAL A N 1
ATOM 1393 C CA . VAL A 1 179 ? 11.051 17.664 -39.006 1.00 61.94 179 VAL A CA 1
ATOM 1394 C C . VAL A 1 179 ? 11.478 18.610 -37.887 1.00 61.94 179 VAL A C 1
ATOM 1396 O O . VAL A 1 179 ? 12.052 18.146 -36.898 1.00 61.94 179 VAL A O 1
ATOM 1399 N N . ASP A 1 180 ? 11.270 19.910 -38.102 1.00 49.09 180 ASP A N 1
ATOM 1400 C CA . ASP A 1 180 ? 11.407 20.957 -37.079 1.00 49.09 180 ASP A CA 1
ATOM 1401 C C . ASP A 1 180 ? 10.383 20.783 -35.942 1.00 49.09 180 ASP A C 1
ATOM 1403 O O . ASP A 1 180 ? 9.212 20.429 -36.230 1.00 49.09 180 ASP A O 1
#

Mean predicted aligned error: 17.85 Å

Sequence (180 aa):
MTKGKGTKRRGAKQDNLKETDNEPISTSPTHEELAEDASSQELPTEPTPSDLLAAINSLSKKLDTRLADISKSIGTLTETVKATKGRVHEVDQTTFYHEARLQDIEKQCTMFKNDNETLKARLEMLESHSRHPNIRICGIQEDTEKGKPTELVSELISLIHQVYSVPGHIVTGHRVDLVD

pLDDT: mean 77.55, std 23.32, range [32.12, 98.44]

Solvent-accessible surface area (backbone atoms only — not comparable to full-atom values): 11917 Å² total; per-residue (Å²): 144,83,83,88,83,87,86,87,89,82,90,89,86,84,89,90,84,82,88,84,89,83,84,82,90,83,85,87,87,90,82,91,82,89,82,90,83,79,88,75,91,77,69,89,72,72,84,47,76,65,56,55,52,52,50,50,54,51,50,50,52,52,50,54,52,50,52,52,52,49,52,49,52,52,51,53,50,51,50,50,51,52,52,50,52,51,51,50,53,53,52,51,54,52,49,52,53,50,52,55,52,49,55,51,50,51,50,50,51,53,51,53,50,53,51,51,52,52,50,50,55,50,48,54,50,50,51,48,61,69,47,63,84,63,82,86,86,79,90,74,67,84,73,76,45,74,90,37,50,48,60,51,51,52,52,53,49,56,67,61,40,80,79,52,97,71,89,84,82,84,90,80,58,73,90,75,82,84,82,130

Secondary structure (DSSP, 8-state):
--------------------------------------------PPPPHHHHHHHHHHHHHHHHHHHHHHHHHHHHHHHHHHHHHHHHHHHHHHHHHHHHHHHHHHHHHHHHHHHHHHHHHHHHHHHHHHHTT------PPTTTTTT-HHHHHHHHHHHHHTT-SS--------------

Foldseek 3Di:
DDDDDDDDDDDDDDDDDDDDDDDDDDDDDDDDDDDDDDDDDDDPPDQDVVNVVVVVVVVVVVVVVVVVVVVVVVVVVVVVVVVVVVVVVVVVVVVVVVVVVVVVVVVVVVVVVVVVVVVVVVVVVVVCVVCVVPDDDPDDDPCPCVQPQPVVVQVVVVVVCVPPDDDDDDPDDDDDDDDD